Protein AF-A0A923R6M2-F1 (afdb_monomer_lite)

Radius of gyration: 32.56 Å; chains: 1; bounding box: 61×96×83 Å

Sequence (280 aa):
MKYQTLAVLLIYVGMASSPKAQAESAINTWKDEGRKILYFVPNPVVSTKAFSLKTGDFDFDTQLDVSFSYTENNPETAPALEKLRRENPDYRISRALLNASGDIHVRIPSLQIDEDLTPLPGMEGPYLNKTYYLNRNQASALKGAYLRPQFISVSGKVGFVRSMTKQLEYLEMGPEVCVRLFSKGPSLFSVLSNFTGEVHKLEHLTVKHPSTLESIKSSILAGCIDETVFIGIRTFEDLFSVTLSSKIRVPKIFGETVEKVSEEATEEFHAYQVKEGMYE

Foldseek 3Di:
DDDDDDDDDDPDPDPDDPPPCPPLPPWDWDAQPVQQAIETFAAKAKAKAKEADPDDDDQFGIKMKIKIFGDCPPPSRVVVVVVVCVVRVSHHYDYAQKDFPAWKWKDQVLLPDTDTHDADPPDRDDIDIDMDGHGPSSVVSCVVQLPPWQNMKMKGKIKGKDWGKDWPDKDWDDPVLLVQLQVQHFAPVSNVVSLVVVLVVVVPPPDPDPQQSVQLSVLSCVQFWDPPPPQPDPDPVSSRVDGTHTDPDRDIRMGTDMDTDIDMDMDMDMYGHDNDDDHD

Secondary structure (DSSP, 8-state):
----------------------------EEEETTTTEEEEPPPEEEEEEEEE---TT-S--EEEEEEEEE-TT-TTHHHHHHHHHHH-TTSEEEEPPPEEEEEEEEEEGGGTEEEEEPPPTT-SS--EEEEEEE-HHHHHHHHHHTTSTT-SEEEEEEEEEEEEEEEEEEEEE-THHHHHHTTT-SBHHHHHHHHHHHHHHHTTS--S-HHHHHHHHHHHHHHHB-S-------SSGGGGG-B--B-SS-P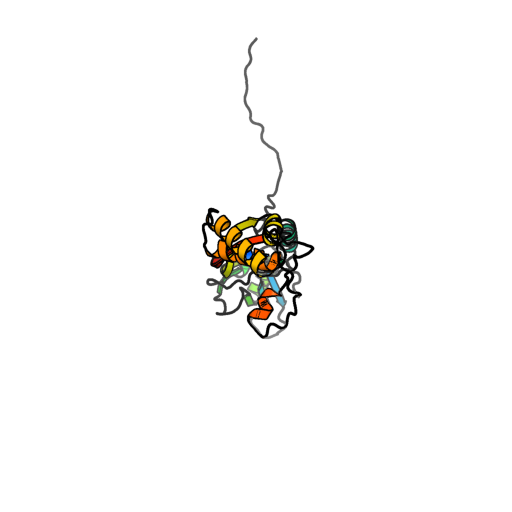PEEEEEEEEEEEEEEEEEEEEB-------

pLDDT: mean 77.49, std 17.35, range [25.31, 94.25]

Structure (mmCIF, N/CA/C/O backbone):
data_AF-A0A923R6M2-F1
#
_entry.id   AF-A0A923R6M2-F1
#
loop_
_atom_site.group_PDB
_atom_site.id
_atom_site.type_symbol
_atom_site.label_atom_id
_atom_site.label_alt_id
_atom_site.label_comp_id
_atom_site.label_asym_id
_atom_site.label_entity_id
_atom_site.label_seq_id
_atom_site.pdbx_PDB_ins_code
_atom_site.Cartn_x
_atom_site.Cartn_y
_atom_site.Cartn_z
_atom_site.occupancy
_atom_site.B_iso_or_equiv
_atom_site.auth_seq_id
_atom_site.auth_comp_id
_atom_site.auth_asym_id
_atom_site.auth_atom_id
_atom_site.pdbx_PDB_model_num
ATOM 1 N N . MET A 1 1 ? 25.351 71.339 -2.322 1.00 39.12 1 MET A N 1
ATOM 2 C CA . MET A 1 1 ? 23.915 71.095 -2.589 1.00 39.12 1 MET A CA 1
ATOM 3 C C . MET A 1 1 ? 23.737 70.639 -4.026 1.00 39.12 1 MET A C 1
ATOM 5 O O . MET A 1 1 ? 24.007 71.433 -4.915 1.00 39.12 1 MET A O 1
ATOM 9 N N . LYS A 1 2 ? 23.282 69.395 -4.204 1.00 31.72 2 LYS A N 1
ATOM 10 C CA . LYS A 1 2 ? 22.375 68.863 -5.243 1.00 31.72 2 LYS A CA 1
ATOM 11 C C . LYS A 1 2 ? 22.783 67.429 -5.578 1.00 31.72 2 LYS A C 1
ATOM 13 O O . LYS A 1 2 ? 23.830 67.180 -6.158 1.00 31.72 2 LYS A O 1
ATOM 18 N N . TYR A 1 3 ? 21.927 66.519 -5.128 1.00 31.70 3 TYR A N 1
ATOM 19 C CA . TYR A 1 3 ? 21.895 65.109 -5.474 1.00 31.70 3 TYR A CA 1
ATOM 20 C C . TYR A 1 3 ? 21.516 64.962 -6.949 1.00 31.70 3 TYR A C 1
ATOM 22 O O . TYR A 1 3 ? 20.544 65.579 -7.383 1.00 31.70 3 TYR A O 1
ATOM 30 N N . GLN A 1 4 ? 22.219 64.104 -7.685 1.00 34.34 4 GLN A N 1
ATOM 31 C CA . GLN A 1 4 ? 21.629 63.409 -8.822 1.00 34.34 4 GLN A CA 1
ATOM 32 C C . GLN A 1 4 ? 21.973 61.927 -8.733 1.00 34.34 4 GLN A C 1
ATOM 34 O O . GLN A 1 4 ? 23.108 61.492 -8.893 1.00 34.34 4 GLN A O 1
ATOM 39 N N . THR A 1 5 ? 20.923 61.194 -8.397 1.00 37.66 5 THR A N 1
ATOM 40 C CA . THR A 1 5 ? 20.744 59.756 -8.446 1.00 37.66 5 THR A CA 1
ATOM 41 C C . THR A 1 5 ? 20.998 59.270 -9.871 1.00 37.66 5 THR A C 1
ATOM 43 O O . THR A 1 5 ? 20.305 59.705 -10.790 1.00 37.66 5 THR A O 1
ATOM 46 N N . LEU A 1 6 ? 21.957 58.363 -10.062 1.00 30.34 6 LEU A N 1
ATOM 47 C CA . LEU A 1 6 ? 22.080 57.594 -11.297 1.00 30.34 6 LEU A CA 1
ATOM 48 C C . LEU A 1 6 ? 21.921 56.117 -10.958 1.00 30.34 6 LEU A C 1
ATOM 50 O O . LEU A 1 6 ? 22.640 55.557 -10.131 1.00 30.34 6 LEU A O 1
ATOM 54 N N . ALA A 1 7 ? 20.888 55.539 -11.555 1.00 32.09 7 ALA A N 1
ATOM 55 C CA . ALA A 1 7 ? 20.473 54.169 -11.378 1.00 32.09 7 ALA A CA 1
ATOM 56 C C . ALA A 1 7 ? 21.412 53.202 -12.113 1.00 32.09 7 ALA A C 1
ATOM 58 O O . ALA A 1 7 ? 21.742 53.398 -13.277 1.00 32.09 7 ALA A O 1
ATOM 59 N N . VAL A 1 8 ? 21.801 52.160 -11.379 1.00 29.02 8 VAL A N 1
ATOM 60 C CA . VAL A 1 8 ? 21.754 50.734 -11.740 1.00 29.02 8 VAL A CA 1
ATOM 61 C C . VAL A 1 8 ? 22.038 50.361 -13.205 1.00 29.02 8 VAL A C 1
ATOM 63 O O . VAL A 1 8 ? 21.161 50.449 -14.056 1.00 29.02 8 VAL A O 1
ATOM 66 N N . LEU A 1 9 ? 23.191 49.724 -13.434 1.00 29.16 9 LEU A N 1
ATOM 67 C CA . LEU A 1 9 ? 23.236 48.440 -14.146 1.00 29.16 9 LEU A CA 1
ATOM 68 C C . LEU A 1 9 ? 24.472 47.642 -13.688 1.00 29.16 9 LEU A C 1
ATOM 70 O O . LEU A 1 9 ? 25.552 47.718 -14.267 1.00 29.16 9 LEU A O 1
ATOM 74 N N . LEU A 1 10 ? 24.317 46.897 -12.591 1.00 28.48 10 LEU A N 1
ATOM 75 C CA . LEU A 1 10 ? 25.252 45.843 -12.198 1.00 28.48 10 LEU A CA 1
ATOM 76 C C . LEU A 1 10 ? 25.040 44.659 -13.147 1.00 28.48 10 LEU A C 1
ATOM 78 O O . LEU A 1 10 ? 24.068 43.917 -13.017 1.00 28.48 10 LEU A O 1
ATOM 82 N N . ILE A 1 11 ? 25.942 44.499 -14.115 1.00 31.94 11 ILE A N 1
ATOM 83 C CA . ILE A 1 11 ? 26.041 43.272 -14.906 1.00 31.94 11 ILE A CA 1
ATOM 84 C C . ILE A 1 11 ? 26.523 42.177 -13.952 1.00 31.94 11 ILE A C 1
ATOM 86 O O . ILE A 1 11 ? 27.680 42.147 -13.536 1.00 31.94 11 ILE A O 1
ATOM 90 N N . TYR A 1 12 ? 25.588 41.312 -13.569 1.00 28.53 12 TYR A N 1
ATOM 91 C CA . TYR A 1 12 ? 25.826 40.107 -12.791 1.00 28.53 12 TYR A CA 1
ATOM 92 C C . TYR A 1 12 ? 26.775 39.179 -13.565 1.00 28.53 12 TYR A C 1
ATOM 94 O O . TYR A 1 12 ? 26.366 38.451 -14.466 1.00 28.53 12 TYR A O 1
ATOM 102 N N . VAL A 1 13 ? 28.051 39.176 -13.181 1.00 32.78 13 VAL A N 1
ATOM 103 C CA . VAL A 1 13 ? 28.914 38.001 -13.319 1.00 32.78 13 VAL A CA 1
ATOM 104 C C . VAL A 1 13 ? 28.688 37.180 -12.057 1.00 32.78 13 VAL A C 1
ATOM 106 O O . VAL A 1 13 ? 29.294 37.414 -11.017 1.00 32.78 13 VAL A O 1
ATOM 109 N N . GLY A 1 14 ? 27.734 36.260 -12.145 1.00 25.31 14 GLY A N 1
ATOM 110 C CA . GLY A 1 14 ? 27.410 35.303 -11.099 1.00 25.31 14 GLY A CA 1
ATOM 111 C C . GLY A 1 14 ? 27.206 33.939 -11.732 1.00 25.31 14 GLY A C 1
ATOM 112 O O . GLY A 1 14 ? 26.082 33.552 -12.026 1.00 25.31 14 GLY A O 1
ATOM 113 N N . MET A 1 15 ? 28.307 33.222 -11.965 1.00 35.44 15 MET A N 1
ATOM 114 C CA . MET A 1 15 ? 28.274 31.775 -12.151 1.00 35.44 15 MET A CA 1
ATOM 115 C C . MET A 1 15 ? 27.849 31.130 -10.825 1.00 35.44 15 MET A C 1
ATOM 117 O O . MET A 1 15 ? 28.668 30.886 -9.946 1.00 35.44 15 MET A O 1
ATOM 121 N N . ALA A 1 16 ? 26.554 30.895 -10.675 1.00 25.84 16 ALA A N 1
ATOM 122 C CA . ALA A 1 16 ? 25.927 30.006 -9.706 1.00 25.84 16 ALA A CA 1
ATOM 123 C C . ALA A 1 16 ? 24.517 29.784 -10.264 1.00 25.84 16 ALA A C 1
ATOM 125 O O . ALA A 1 16 ? 23.813 30.744 -10.538 1.00 25.84 16 ALA A O 1
ATOM 126 N N . SER A 1 17 ? 24.037 28.596 -10.565 1.00 26.94 17 SER A N 1
ATOM 127 C CA . SER A 1 17 ? 24.405 27.243 -10.198 1.00 26.94 17 SER A CA 1
ATOM 128 C C . SER A 1 17 ? 23.757 26.364 -11.267 1.00 26.94 17 SER A C 1
ATOM 130 O O . SER A 1 17 ? 22.666 26.673 -11.747 1.00 26.94 17 SER A O 1
ATOM 132 N N . SER A 1 18 ? 24.400 25.262 -11.655 1.00 25.52 18 SER A N 1
ATOM 133 C CA . SER A 1 18 ? 23.672 24.194 -12.337 1.00 25.52 18 SER A CA 1
ATOM 134 C C . SER A 1 18 ? 22.473 23.830 -11.465 1.00 25.52 18 SER A C 1
ATOM 136 O O . SER A 1 18 ? 22.693 23.424 -10.318 1.00 25.52 18 SER A O 1
ATOM 138 N N . PRO A 1 19 ? 21.227 23.899 -11.955 1.00 28.91 19 PRO A N 1
ATOM 139 C CA . PRO A 1 19 ? 20.175 23.181 -11.290 1.00 28.91 19 PRO A CA 1
ATOM 140 C C . PRO A 1 19 ? 20.430 21.711 -11.621 1.00 28.91 19 PRO A C 1
ATOM 142 O O . PRO A 1 19 ? 19.899 21.158 -12.579 1.00 28.91 19 PRO A O 1
ATOM 145 N N . LYS A 1 20 ? 21.218 21.040 -10.774 1.00 30.02 20 LYS A N 1
ATOM 146 C CA . LYS A 1 20 ? 20.853 19.686 -10.363 1.00 30.02 20 LYS A CA 1
ATOM 147 C C . LYS A 1 20 ? 19.528 19.810 -9.606 1.00 30.02 20 LYS A C 1
ATOM 149 O O . LYS A 1 20 ? 19.464 19.626 -8.400 1.00 30.02 20 LYS A O 1
ATOM 154 N N . ALA A 1 21 ? 18.461 20.123 -10.331 1.00 26.70 21 ALA A N 1
ATOM 155 C CA . ALA A 1 21 ? 17.166 19.578 -10.009 1.00 26.70 21 ALA A CA 1
ATOM 156 C C . ALA A 1 21 ? 17.254 18.111 -10.448 1.00 26.70 21 ALA A C 1
ATOM 158 O O . ALA A 1 21 ? 16.754 17.718 -11.497 1.00 26.70 21 ALA A O 1
ATOM 159 N N . GLN A 1 22 ? 17.966 17.299 -9.657 1.00 30.88 22 GLN A N 1
ATOM 160 C CA . GLN A 1 22 ? 17.447 15.966 -9.399 1.00 30.88 22 GLN A CA 1
ATOM 161 C C . GLN A 1 22 ? 16.071 16.266 -8.827 1.00 30.88 22 GLN A C 1
ATOM 163 O O . GLN A 1 22 ? 15.973 16.764 -7.708 1.00 30.88 22 GLN A O 1
ATOM 168 N N . ALA A 1 23 ? 15.046 16.149 -9.671 1.00 28.86 23 ALA A N 1
ATOM 169 C CA . ALA A 1 23 ? 13.681 16.160 -9.203 1.00 28.86 23 ALA A CA 1
ATOM 170 C C . ALA A 1 23 ? 13.667 15.188 -8.024 1.00 28.86 23 ALA A C 1
ATOM 172 O O . ALA A 1 23 ? 14.021 14.021 -8.201 1.00 28.86 23 ALA A O 1
ATOM 173 N N . GLU A 1 24 ? 13.380 15.684 -6.818 1.00 34.03 24 GLU A N 1
ATOM 174 C CA . GLU A 1 24 ? 12.888 14.817 -5.761 1.00 34.03 24 GLU A CA 1
ATOM 175 C C . GLU A 1 24 ? 11.686 14.127 -6.396 1.00 34.03 24 GLU A C 1
ATOM 177 O O . GLU A 1 24 ? 10.631 14.734 -6.569 1.00 34.03 24 GLU A O 1
ATOM 182 N N . SER A 1 25 ? 11.884 12.912 -6.895 1.00 44.50 25 SER A N 1
ATOM 183 C CA . SER A 1 25 ? 10.810 12.095 -7.423 1.00 44.50 25 SER A CA 1
ATOM 184 C C . SER A 1 25 ? 9.883 11.877 -6.238 1.00 44.50 25 SER A C 1
ATOM 186 O O . SER A 1 25 ? 10.220 11.136 -5.309 1.00 44.50 25 SER A O 1
ATOM 188 N N . ALA A 1 26 ? 8.784 12.623 -6.198 1.00 51.53 26 ALA A N 1
ATOM 189 C CA . ALA A 1 26 ? 7.793 12.475 -5.157 1.00 51.53 26 ALA A CA 1
ATOM 190 C C . ALA A 1 26 ? 7.313 11.024 -5.220 1.00 51.53 26 ALA A C 1
ATOM 192 O O . ALA A 1 26 ? 6.697 10.607 -6.196 1.00 51.53 26 ALA A O 1
ATOM 193 N N . ILE A 1 27 ? 7.680 10.234 -4.212 1.00 62.38 27 ILE A N 1
ATOM 194 C CA . ILE A 1 27 ? 7.130 8.899 -4.046 1.00 62.38 27 ILE A CA 1
ATOM 195 C C . ILE A 1 27 ? 5.649 9.104 -3.757 1.00 62.38 27 ILE A C 1
ATOM 197 O O . ILE A 1 27 ? 5.296 9.715 -2.746 1.00 62.38 27 ILE A O 1
ATOM 201 N N . ASN A 1 28 ? 4.790 8.607 -4.639 1.00 74.50 28 ASN A N 1
ATOM 202 C CA . ASN A 1 28 ? 3.360 8.628 -4.387 1.00 74.50 28 ASN A CA 1
ATOM 203 C C . ASN A 1 28 ? 3.029 7.623 -3.283 1.00 74.50 28 ASN A C 1
ATOM 205 O O . ASN A 1 28 ? 3.595 6.522 -3.222 1.00 74.50 28 ASN A O 1
ATOM 209 N N . THR A 1 29 ? 2.174 8.054 -2.352 1.00 83.00 29 THR A N 1
ATOM 210 C CA . THR A 1 29 ? 1.860 7.303 -1.135 1.00 83.00 29 THR A CA 1
ATOM 211 C C . THR A 1 29 ? 0.371 7.285 -0.842 1.00 83.00 29 THR A C 1
ATOM 213 O O . THR A 1 29 ? -0.329 8.271 -1.064 1.00 83.00 29 THR A O 1
ATOM 216 N N . TRP A 1 30 ? -0.089 6.168 -0.282 1.00 84.31 30 TRP A N 1
ATOM 217 C CA . TRP A 1 30 ? -1.479 5.957 0.122 1.00 84.31 30 TRP A CA 1
ATOM 218 C C . TRP A 1 30 ? -1.527 5.334 1.509 1.00 84.31 30 TRP A C 1
ATOM 220 O O . TRP A 1 30 ? -0.731 4.446 1.820 1.00 84.31 30 TRP A O 1
ATOM 230 N N . LYS A 1 31 ? -2.445 5.797 2.359 1.00 87.06 31 LYS A N 1
ATOM 231 C CA . LYS A 1 31 ? -2.540 5.357 3.756 1.00 87.06 31 LYS A CA 1
ATOM 232 C C . LYS A 1 31 ? -3.778 4.501 3.974 1.00 87.06 31 LYS A C 1
ATOM 234 O O . LYS A 1 31 ? -4.895 4.918 3.695 1.00 87.06 31 LYS A O 1
ATOM 239 N N . ASP A 1 32 ? -3.556 3.320 4.531 1.00 87.12 32 ASP A N 1
ATOM 240 C CA . ASP A 1 32 ? -4.583 2.430 5.054 1.00 87.12 32 ASP A CA 1
ATOM 241 C C . ASP A 1 32 ? -4.638 2.617 6.574 1.00 87.12 32 ASP A C 1
ATOM 243 O O . ASP A 1 32 ? -3.815 2.069 7.315 1.00 87.12 32 ASP A O 1
ATOM 247 N N . GLU A 1 33 ? -5.570 3.455 7.026 1.00 82.62 33 GLU A N 1
ATOM 248 C CA . GLU A 1 33 ? -5.644 3.935 8.408 1.00 82.62 33 GLU A CA 1
ATOM 249 C C . GLU A 1 33 ? -5.974 2.817 9.397 1.00 82.62 33 GLU A C 1
ATOM 251 O O . GLU A 1 33 ? -5.354 2.736 10.457 1.00 82.62 33 GLU A O 1
ATOM 256 N N . GLY A 1 34 ? -6.892 1.915 9.048 1.00 79.75 34 GLY A N 1
ATOM 257 C CA . GLY A 1 34 ? -7.307 0.828 9.940 1.00 79.75 34 GLY A CA 1
ATOM 258 C C . GLY A 1 34 ? -6.266 -0.283 10.067 1.00 79.75 34 GLY A C 1
ATOM 259 O O . GLY A 1 34 ? -6.142 -0.896 11.124 1.00 79.75 34 GLY A O 1
ATOM 260 N N . ARG A 1 35 ? -5.464 -0.536 9.024 1.00 83.44 35 ARG A N 1
ATOM 261 C CA . ARG A 1 35 ? -4.347 -1.501 9.101 1.00 83.44 35 ARG A CA 1
ATOM 262 C C . ARG A 1 35 ? -3.018 -0.866 9.498 1.00 83.44 35 ARG A C 1
ATOM 264 O O . ARG A 1 35 ? -2.045 -1.599 9.678 1.00 83.44 35 ARG A O 1
ATOM 271 N N . LYS A 1 36 ? -2.967 0.467 9.576 1.00 88.38 36 LYS A N 1
ATOM 272 C CA . LYS A 1 36 ? -1.742 1.261 9.727 1.00 88.38 36 LYS A CA 1
ATOM 273 C C . LYS A 1 36 ? -0.672 0.837 8.722 1.00 88.38 36 LYS A C 1
ATOM 275 O O . LYS A 1 36 ? 0.470 0.553 9.076 1.00 88.38 36 LYS A O 1
ATOM 280 N N . ILE A 1 37 ? -1.056 0.764 7.446 1.00 89.94 37 ILE A N 1
ATOM 281 C CA . ILE A 1 37 ? -0.131 0.468 6.345 1.00 89.94 37 ILE A CA 1
ATOM 282 C C . ILE A 1 37 ? -0.000 1.703 5.466 1.00 89.94 37 ILE A C 1
ATOM 284 O O . ILE A 1 37 ? -1.001 2.271 5.043 1.00 89.94 37 ILE A O 1
ATOM 288 N N . LEU A 1 38 ? 1.232 2.102 5.172 1.00 89.19 38 LEU A N 1
ATOM 289 C CA . LEU A 1 38 ? 1.513 3.136 4.188 1.00 89.19 38 LEU A CA 1
ATOM 290 C C . LEU A 1 38 ? 2.066 2.476 2.928 1.00 89.19 38 LEU A C 1
ATOM 292 O O . LEU A 1 38 ? 3.140 1.868 2.943 1.00 89.19 38 LEU A O 1
ATOM 296 N N . TYR A 1 39 ? 1.300 2.568 1.849 1.00 86.94 39 TYR A N 1
ATOM 297 C CA . TYR A 1 39 ? 1.684 2.069 0.543 1.00 86.94 39 TYR A CA 1
ATOM 298 C C . TYR A 1 39 ? 2.503 3.105 -0.207 1.00 86.94 39 TYR A C 1
ATOM 300 O O . TYR A 1 39 ? 2.178 4.287 -0.156 1.00 86.94 39 TYR A O 1
ATOM 308 N N . PHE A 1 40 ? 3.545 2.665 -0.908 1.00 85.50 40 PHE A N 1
ATOM 309 C CA . PHE A 1 40 ? 4.394 3.553 -1.697 1.00 85.50 40 PHE A CA 1
ATOM 310 C C . PHE A 1 40 ? 4.801 2.926 -3.031 1.00 85.50 40 PHE A C 1
ATOM 312 O O . PHE A 1 40 ? 4.917 1.702 -3.141 1.00 85.50 40 PHE A O 1
ATOM 319 N N . VAL A 1 41 ? 5.056 3.763 -4.033 1.00 81.44 41 VAL A N 1
ATOM 320 C CA . VAL A 1 41 ? 5.615 3.344 -5.325 1.00 81.44 41 VAL A CA 1
ATOM 321 C C . VAL A 1 41 ? 7.115 3.659 -5.362 1.00 81.44 41 VAL A C 1
ATOM 323 O O . VAL A 1 41 ? 7.483 4.823 -5.229 1.00 81.44 41 VAL A O 1
ATOM 326 N N . PRO A 1 42 ? 8.003 2.657 -5.520 1.00 78.81 42 PRO A N 1
ATOM 327 C CA . PRO A 1 42 ? 9.429 2.904 -5.729 1.00 78.81 42 PRO A CA 1
ATOM 328 C C . PRO A 1 42 ? 9.686 3.766 -6.967 1.00 78.81 42 PRO A C 1
ATOM 330 O O . PRO A 1 42 ? 8.864 3.807 -7.879 1.00 78.81 42 PRO A O 1
ATOM 333 N N . ASN A 1 43 ? 10.865 4.375 -7.066 1.00 78.19 43 ASN A N 1
ATOM 334 C CA . ASN A 1 43 ? 11.235 5.044 -8.310 1.00 78.19 43 ASN A CA 1
ATOM 335 C C . ASN A 1 43 ? 11.473 4.013 -9.420 1.00 78.19 43 ASN A C 1
ATOM 337 O O . ASN A 1 43 ? 12.145 3.001 -9.173 1.00 78.19 43 ASN A O 1
ATOM 341 N N . PRO A 1 44 ? 10.973 4.262 -10.641 1.00 80.94 44 PRO A N 1
ATOM 342 C CA . PRO A 1 44 ? 11.223 3.376 -11.763 1.00 80.94 44 PRO A CA 1
ATOM 343 C C . PRO A 1 44 ? 12.707 3.380 -12.151 1.00 80.94 44 PRO A C 1
ATOM 345 O O . PRO A 1 44 ? 13.367 4.418 -12.128 1.00 80.94 44 PRO A O 1
ATOM 348 N N . VAL A 1 45 ? 13.222 2.219 -12.549 1.00 81.88 45 VAL A N 1
ATOM 349 C CA . VAL A 1 45 ? 14.605 2.029 -13.003 1.00 81.88 45 VAL A CA 1
ATOM 350 C C . VAL A 1 45 ? 14.601 1.425 -14.395 1.00 81.88 45 VAL A C 1
ATOM 352 O O . VAL A 1 45 ? 13.976 0.388 -14.621 1.00 81.88 45 VAL A O 1
ATOM 355 N N . VAL A 1 46 ? 15.354 2.043 -15.305 1.00 85.44 46 VAL A N 1
ATOM 356 C CA . VAL A 1 46 ? 15.698 1.461 -16.605 1.00 85.44 46 VAL A CA 1
ATOM 357 C C . VAL A 1 46 ? 17.136 0.945 -16.534 1.00 85.44 46 VAL A C 1
ATOM 359 O O . VAL A 1 46 ? 18.074 1.736 -16.421 1.00 85.44 46 VAL A O 1
ATOM 362 N N . SER A 1 47 ? 17.298 -0.376 -16.588 1.00 84.44 47 SER A N 1
ATOM 363 C CA . SER A 1 47 ? 18.581 -1.075 -16.711 1.00 84.44 47 SER A CA 1
ATOM 364 C C . SER A 1 47 ? 18.781 -1.515 -18.156 1.00 84.44 47 SER A C 1
ATOM 366 O O . SER A 1 47 ? 17.828 -1.820 -18.875 1.00 84.44 47 SER A O 1
ATOM 368 N N . THR A 1 48 ? 20.029 -1.519 -18.602 1.00 84.38 48 THR A N 1
ATOM 369 C CA . THR A 1 48 ? 20.379 -1.831 -19.985 1.00 84.38 48 THR A CA 1
ATOM 370 C C . THR A 1 48 ? 21.627 -2.683 -20.016 1.00 84.38 48 THR A C 1
ATOM 372 O O . THR A 1 48 ? 22.589 -2.361 -19.317 1.00 84.38 48 THR A O 1
ATOM 375 N N . LYS A 1 49 ? 21.655 -3.708 -20.861 1.00 86.94 49 LYS A N 1
ATOM 376 C CA . LYS A 1 49 ? 22.846 -4.534 -21.074 1.00 86.94 49 LYS A CA 1
ATOM 377 C C . LYS A 1 49 ? 23.113 -4.674 -22.558 1.00 86.94 49 LYS A C 1
ATOM 379 O O . LYS A 1 49 ? 22.190 -4.921 -23.325 1.00 86.94 49 LYS A O 1
ATOM 384 N N . ALA A 1 50 ? 24.363 -4.485 -22.959 1.00 85.12 50 ALA A N 1
ATOM 385 C CA . ALA A 1 50 ? 24.781 -4.623 -24.344 1.00 85.12 50 ALA A CA 1
ATOM 386 C C . ALA A 1 50 ? 25.858 -5.703 -24.446 1.00 85.12 50 ALA A C 1
ATOM 388 O O . ALA A 1 50 ? 26.850 -5.636 -23.722 1.00 85.12 50 ALA A O 1
ATOM 389 N N . PHE A 1 51 ? 25.659 -6.657 -25.352 1.00 85.00 51 PHE A N 1
ATOM 390 C CA . PHE A 1 51 ? 26.550 -7.796 -25.559 1.00 85.00 51 PHE A CA 1
ATOM 391 C C . PHE A 1 51 ? 27.006 -7.858 -27.011 1.00 85.00 51 PHE A C 1
ATOM 393 O O . PHE A 1 51 ? 26.180 -7.778 -27.929 1.00 85.00 51 PHE A O 1
ATOM 400 N N . SER A 1 52 ? 28.305 -8.047 -27.237 1.00 83.50 52 SER A N 1
ATOM 401 C CA . SER A 1 52 ? 28.800 -8.328 -28.588 1.00 83.50 52 SER A CA 1
ATOM 402 C C . SER A 1 52 ? 28.446 -9.759 -28.995 1.00 83.50 52 SER A C 1
ATOM 404 O O . SER A 1 52 ? 28.812 -10.723 -28.319 1.00 83.50 52 SER A O 1
ATOM 406 N N . LEU A 1 53 ? 27.788 -9.922 -30.141 1.00 82.81 53 LEU A N 1
ATOM 407 C CA . LEU A 1 53 ? 27.464 -11.245 -30.667 1.00 82.81 53 LEU A CA 1
ATOM 408 C C . LEU A 1 53 ? 28.690 -11.828 -31.378 1.00 82.81 53 LEU A C 1
ATOM 410 O O . LEU A 1 53 ? 29.248 -11.228 -32.294 1.00 82.81 53 LEU A O 1
ATOM 414 N N . LYS A 1 54 ? 29.140 -13.005 -30.932 1.00 70.00 54 LYS A N 1
ATOM 415 C CA . LYS A 1 54 ? 30.240 -13.759 -31.553 1.00 70.00 54 LYS A CA 1
ATOM 416 C C . LYS A 1 54 ? 29.676 -14.786 -32.530 1.00 70.00 54 LYS A C 1
ATOM 418 O O . LYS A 1 54 ? 29.708 -15.979 -32.244 1.00 70.00 54 LYS A O 1
ATOM 423 N N . THR A 1 55 ? 29.157 -14.356 -33.672 1.00 59.31 55 THR A N 1
ATOM 424 C CA . THR A 1 55 ? 28.732 -15.300 -34.718 1.00 59.31 55 THR A CA 1
ATOM 425 C C . THR A 1 55 ? 29.134 -14.806 -36.095 1.00 59.31 55 THR A C 1
ATOM 427 O O . THR A 1 55 ? 28.875 -13.665 -36.448 1.00 59.31 55 THR A O 1
ATOM 430 N N . GLY A 1 56 ? 29.791 -15.687 -36.852 1.00 54.72 56 GLY A N 1
ATOM 431 C CA . GLY A 1 56 ? 30.439 -15.384 -38.126 1.00 54.72 56 GLY A CA 1
ATOM 432 C C . GLY A 1 56 ? 29.527 -15.253 -39.347 1.00 54.72 56 GLY A C 1
ATOM 433 O O . GLY A 1 56 ? 30.077 -15.0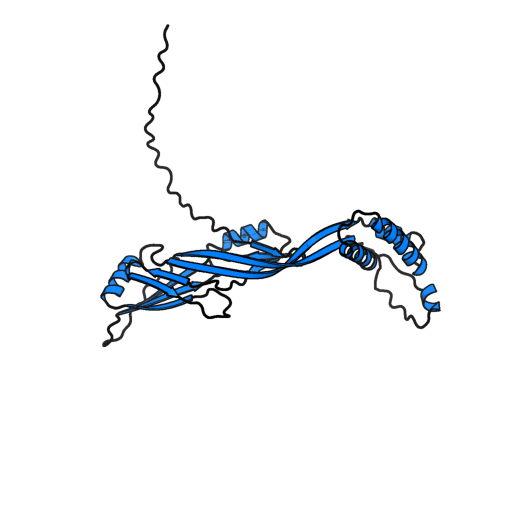61 -40.416 1.00 54.72 56 GLY A O 1
ATOM 434 N N . ASP A 1 57 ? 28.195 -15.330 -39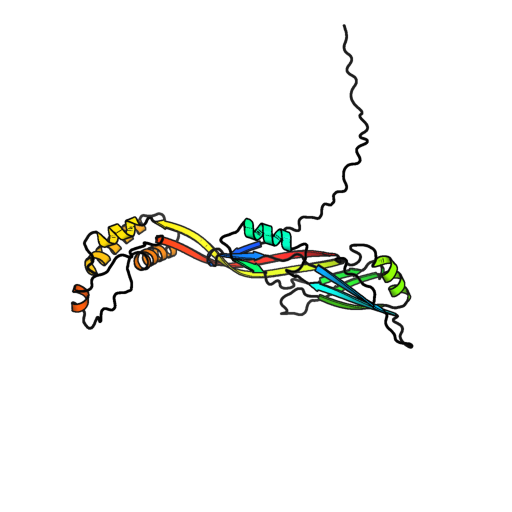.213 1.00 48.12 57 ASP A N 1
ATOM 435 C CA . ASP A 1 57 ? 27.268 -15.382 -40.364 1.00 48.12 57 ASP A CA 1
ATOM 436 C C . ASP A 1 57 ? 25.885 -14.723 -40.115 1.00 48.12 57 ASP A C 1
ATOM 438 O O . ASP A 1 57 ? 24.881 -15.155 -40.676 1.00 48.12 57 ASP A O 1
ATOM 442 N N . PHE A 1 58 ? 25.777 -13.672 -39.290 1.00 60.50 58 PHE A N 1
ATOM 443 C CA . PHE A 1 58 ? 24.498 -12.952 -39.114 1.00 60.50 58 PHE A CA 1
ATOM 444 C C . PHE A 1 58 ? 24.635 -11.437 -39.300 1.00 60.50 58 PHE A C 1
ATOM 446 O O . PHE A 1 58 ? 25.643 -10.850 -38.921 1.00 60.50 58 PHE A O 1
ATOM 453 N N . ASP A 1 59 ? 23.577 -10.801 -39.821 1.00 74.00 59 ASP A N 1
ATOM 454 C CA . ASP A 1 59 ? 23.429 -9.349 -40.054 1.00 74.00 59 ASP A CA 1
ATOM 455 C C . ASP A 1 59 ? 23.463 -8.478 -38.768 1.00 74.00 59 ASP A C 1
ATOM 457 O O . ASP A 1 59 ? 23.185 -7.274 -38.812 1.00 74.00 59 ASP A O 1
ATOM 461 N N . PHE A 1 60 ? 23.794 -9.064 -37.611 1.00 81.25 60 PHE A N 1
ATOM 462 C CA . PHE A 1 60 ? 23.695 -8.454 -36.286 1.00 81.25 60 PHE A CA 1
ATOM 463 C C . PHE A 1 60 ? 24.989 -8.627 -35.479 1.00 81.25 60 PHE A C 1
ATOM 465 O O . PHE A 1 60 ? 25.452 -9.743 -35.257 1.00 81.25 60 PHE A O 1
ATOM 472 N N . ASP A 1 61 ? 25.519 -7.511 -34.970 1.00 83.19 61 ASP A N 1
ATOM 473 C CA . ASP A 1 61 ? 26.796 -7.441 -34.244 1.00 83.19 61 ASP A CA 1
ATOM 474 C C . ASP A 1 61 ? 26.603 -7.323 -32.723 1.00 83.19 61 ASP A C 1
ATOM 476 O O . ASP A 1 61 ? 27.513 -7.600 -31.936 1.00 83.19 61 ASP A O 1
ATOM 480 N N . THR A 1 62 ? 25.451 -6.824 -32.270 1.00 86.25 62 THR A N 1
ATOM 481 C CA . THR A 1 62 ? 25.225 -6.488 -30.857 1.00 86.25 62 THR A CA 1
ATOM 482 C C . THR A 1 62 ? 23.796 -6.789 -30.440 1.00 86.25 62 THR A C 1
ATOM 484 O O . THR A 1 62 ? 22.853 -6.449 -31.149 1.00 86.25 62 THR A O 1
ATOM 487 N N . GLN A 1 63 ? 23.640 -7.381 -29.262 1.00 89.94 63 GLN A N 1
ATOM 488 C CA . GLN A 1 63 ? 22.364 -7.489 -28.566 1.00 89.94 63 GLN A CA 1
ATOM 489 C C . GLN A 1 63 ? 22.270 -6.372 -27.525 1.00 89.94 63 GLN A C 1
ATOM 491 O O . GLN A 1 63 ? 23.218 -6.161 -26.772 1.00 89.94 63 GLN A O 1
ATOM 496 N N . LEU A 1 64 ? 21.143 -5.664 -27.481 1.00 89.44 64 LEU A N 1
ATOM 497 C CA . LEU A 1 64 ? 20.818 -4.673 -26.457 1.00 89.44 64 LEU A CA 1
ATOM 498 C C . LEU A 1 64 ? 19.554 -5.110 -25.717 1.00 89.44 64 LEU A C 1
ATOM 500 O O . LEU A 1 64 ? 18.473 -5.118 -26.300 1.00 89.44 64 LEU A O 1
ATOM 504 N N . ASP A 1 65 ? 19.686 -5.407 -24.434 1.00 89.75 65 ASP A N 1
ATOM 505 C CA . ASP A 1 65 ? 18.571 -5.673 -23.536 1.00 89.75 65 ASP A CA 1
ATOM 506 C C . ASP A 1 65 ? 18.208 -4.391 -22.785 1.00 89.75 65 ASP A C 1
ATOM 508 O O . ASP A 1 65 ? 19.069 -3.756 -22.172 1.00 89.75 65 ASP A O 1
ATOM 512 N N . VAL A 1 66 ? 16.933 -4.014 -22.823 1.00 88.44 66 VAL A N 1
ATOM 513 C CA . VAL A 1 66 ? 16.352 -2.884 -22.093 1.00 88.44 66 VAL A CA 1
ATOM 514 C C . VAL A 1 66 ? 15.334 -3.430 -21.107 1.00 88.44 66 VAL A C 1
ATOM 516 O O . VAL A 1 66 ? 14.323 -4.016 -21.490 1.00 88.44 66 VAL A O 1
ATOM 519 N N . SER A 1 67 ? 15.606 -3.236 -19.823 1.00 86.56 67 SER A N 1
ATOM 520 C CA . SER A 1 67 ? 14.766 -3.690 -18.723 1.00 86.56 67 SER A CA 1
ATOM 521 C C . SER A 1 67 ? 14.220 -2.504 -17.937 1.00 86.56 67 SER A C 1
ATOM 523 O O . SER A 1 67 ? 14.979 -1.636 -17.517 1.00 86.56 67 SER A O 1
ATOM 525 N N . PHE A 1 68 ? 12.914 -2.480 -17.691 1.00 85.56 68 PHE A N 1
ATOM 526 C CA . PHE A 1 68 ? 12.259 -1.517 -16.808 1.00 85.56 68 PHE A CA 1
ATOM 527 C C . PHE A 1 68 ? 11.702 -2.250 -15.590 1.00 85.56 68 PHE A C 1
ATOM 529 O O . PHE A 1 68 ? 11.022 -3.269 -15.735 1.00 85.56 68 PHE A O 1
ATOM 536 N N . SER A 1 69 ? 11.965 -1.731 -14.393 1.00 81.06 69 SER A N 1
ATOM 537 C CA . SER A 1 69 ? 11.422 -2.295 -13.158 1.00 81.06 69 SER A CA 1
ATOM 538 C C . SER A 1 69 ? 11.239 -1.249 -12.065 1.00 81.06 69 SER A C 1
ATOM 540 O O . SER A 1 69 ? 11.965 -0.260 -11.991 1.00 81.06 69 SER A O 1
ATOM 542 N N . TYR A 1 70 ? 10.300 -1.519 -11.164 1.00 79.00 70 TYR A N 1
ATOM 543 C CA . TYR A 1 70 ? 10.216 -0.865 -9.863 1.00 79.00 70 TYR A CA 1
ATOM 544 C C . TYR A 1 70 ? 10.941 -1.735 -8.837 1.00 79.00 70 TYR A C 1
ATOM 546 O O . TYR A 1 70 ? 10.527 -2.870 -8.583 1.00 79.00 70 TYR A O 1
ATOM 554 N N . THR A 1 71 ? 12.019 -1.224 -8.247 1.00 74.06 71 THR A N 1
ATOM 555 C CA . THR A 1 71 ? 12.818 -1.965 -7.263 1.00 74.06 71 THR A CA 1
ATOM 556 C C . THR A 1 71 ? 13.082 -1.127 -6.022 1.00 74.06 71 THR A C 1
ATOM 558 O O . THR A 1 71 ? 13.451 0.041 -6.108 1.00 74.06 71 THR A O 1
ATOM 561 N N . GLU A 1 72 ? 12.907 -1.739 -4.851 1.00 71.12 72 GLU A N 1
ATOM 562 C CA . GLU A 1 72 ? 13.234 -1.116 -3.562 1.00 71.12 72 GLU A CA 1
ATOM 563 C C . GLU A 1 72 ? 14.749 -0.949 -3.382 1.00 71.12 72 GLU A C 1
ATOM 565 O O . GLU A 1 72 ? 15.193 -0.059 -2.663 1.00 71.12 72 GLU A O 1
ATOM 570 N N . ASN A 1 73 ? 15.542 -1.760 -4.093 1.00 71.19 73 ASN A N 1
ATOM 571 C CA . ASN A 1 73 ? 17.004 -1.721 -4.058 1.00 71.19 73 ASN A CA 1
ATOM 572 C C . ASN A 1 73 ? 17.593 -0.584 -4.910 1.00 71.19 73 ASN A C 1
ATOM 574 O O . ASN A 1 73 ? 18.810 -0.502 -5.067 1.00 71.19 73 ASN A O 1
ATOM 578 N N . ASN A 1 74 ? 16.755 0.288 -5.481 1.00 72.69 74 ASN A N 1
ATOM 579 C CA . ASN A 1 74 ? 17.220 1.464 -6.200 1.00 72.69 74 ASN A CA 1
ATOM 580 C C . ASN A 1 74 ? 17.889 2.438 -5.201 1.00 72.69 74 ASN A C 1
ATOM 582 O O . ASN A 1 74 ? 17.222 2.880 -4.257 1.00 72.69 74 ASN A O 1
ATOM 586 N N . PRO A 1 75 ? 19.165 2.828 -5.402 1.00 71.50 75 PRO A N 1
ATOM 587 C CA . PRO A 1 75 ? 19.847 3.790 -4.534 1.00 71.50 75 PRO A CA 1
ATOM 588 C C . PRO A 1 75 ? 19.138 5.150 -4.456 1.00 71.50 75 PRO A C 1
ATOM 590 O O . PRO A 1 75 ? 19.303 5.859 -3.467 1.00 71.50 75 PRO A O 1
ATOM 593 N N . GLU A 1 76 ? 18.317 5.508 -5.445 1.00 73.69 76 GLU A N 1
ATOM 594 C CA . GLU A 1 76 ? 17.489 6.719 -5.412 1.00 73.69 76 GLU A CA 1
ATOM 595 C C . GLU A 1 76 ? 16.212 6.551 -4.572 1.00 73.69 76 GLU A C 1
ATOM 597 O O . GLU A 1 76 ? 15.680 7.531 -4.058 1.00 73.69 76 GLU A O 1
ATOM 602 N N . THR A 1 77 ? 15.727 5.318 -4.380 1.00 76.19 77 THR A N 1
ATOM 603 C CA . THR A 1 77 ? 14.538 5.032 -3.553 1.00 76.19 77 THR A CA 1
ATOM 604 C C . THR A 1 77 ? 14.880 4.958 -2.064 1.00 76.19 77 THR A C 1
ATOM 606 O O . THR A 1 77 ? 14.082 5.387 -1.230 1.00 76.19 77 THR A O 1
ATOM 609 N N . ALA A 1 78 ? 16.066 4.458 -1.703 1.00 80.50 78 ALA A N 1
ATOM 610 C CA . ALA A 1 78 ? 16.430 4.224 -0.303 1.00 80.50 78 ALA A CA 1
ATOM 611 C C . ALA A 1 78 ? 16.361 5.482 0.600 1.00 80.50 78 ALA A C 1
ATOM 613 O O . ALA A 1 78 ? 15.748 5.399 1.669 1.00 80.50 78 ALA A O 1
ATOM 614 N N . PRO A 1 79 ? 16.888 6.664 0.208 1.00 83.06 79 PRO A N 1
ATOM 615 C CA . PRO A 1 79 ? 16.793 7.871 1.034 1.00 83.06 79 PRO A CA 1
ATOM 616 C C . PRO A 1 79 ? 15.349 8.344 1.243 1.00 83.06 79 PRO A C 1
ATOM 618 O O . PRO A 1 79 ? 14.988 8.796 2.332 1.00 83.06 79 PRO A O 1
ATOM 621 N N . ALA A 1 80 ? 14.517 8.224 0.207 1.00 81.56 80 ALA A N 1
ATOM 622 C CA . ALA A 1 80 ? 13.116 8.617 0.255 1.00 81.56 80 ALA A CA 1
ATOM 623 C C . ALA A 1 80 ? 12.292 7.653 1.126 1.00 81.56 80 ALA A C 1
ATOM 625 O O . ALA A 1 80 ? 11.463 8.101 1.918 1.00 81.56 80 ALA A O 1
ATOM 626 N N . LEU A 1 81 ? 12.589 6.352 1.080 1.00 85.06 81 LEU A N 1
ATOM 627 C CA . LEU A 1 81 ? 11.983 5.354 1.961 1.00 85.06 81 LEU A CA 1
ATOM 628 C C . LEU A 1 81 ? 12.341 5.595 3.437 1.00 85.06 81 LEU A C 1
ATOM 630 O O . LEU A 1 81 ? 11.470 5.531 4.302 1.00 85.06 81 LEU A O 1
ATOM 634 N N . GLU A 1 82 ? 13.597 5.930 3.738 1.00 86.81 82 GLU A N 1
ATOM 635 C CA . GLU A 1 82 ? 14.030 6.284 5.099 1.00 86.81 82 GLU A CA 1
ATOM 636 C C . GLU A 1 82 ? 13.372 7.572 5.613 1.00 86.81 82 GLU A C 1
ATOM 638 O O . GLU A 1 82 ? 12.994 7.672 6.783 1.00 86.81 82 GLU A O 1
ATOM 643 N N . LYS A 1 83 ? 13.194 8.578 4.751 1.00 88.38 83 LYS A N 1
ATOM 644 C CA . LYS A 1 83 ? 12.404 9.772 5.087 1.00 88.38 83 LYS A CA 1
ATOM 645 C C . LYS A 1 83 ? 10.955 9.392 5.411 1.00 88.38 83 LYS A C 1
ATOM 647 O O . LYS A 1 83 ? 10.452 9.780 6.463 1.00 88.38 83 LYS A O 1
ATOM 652 N N . LEU A 1 84 ? 10.338 8.557 4.579 1.00 88.00 84 LEU A N 1
ATOM 653 C CA . LEU A 1 84 ? 8.953 8.120 4.738 1.00 88.00 84 LEU A CA 1
ATOM 654 C C . LEU A 1 84 ? 8.720 7.340 6.043 1.00 88.00 84 LEU A C 1
ATOM 656 O O . LEU A 1 84 ? 7.703 7.554 6.705 1.00 88.00 84 LEU A O 1
ATOM 660 N N . ARG A 1 85 ? 9.687 6.501 6.451 1.00 89.94 85 ARG A N 1
ATOM 661 C CA . ARG A 1 85 ? 9.697 5.799 7.753 1.00 89.94 85 ARG A CA 1
ATOM 662 C C . ARG A 1 85 ? 9.731 6.763 8.927 1.00 89.94 85 ARG A C 1
ATOM 664 O O . ARG A 1 85 ? 8.975 6.591 9.876 1.00 89.94 85 ARG A O 1
ATOM 671 N N . ARG A 1 86 ? 10.591 7.781 8.863 1.00 91.62 86 ARG A N 1
ATOM 672 C CA . ARG A 1 86 ? 10.717 8.779 9.936 1.00 91.62 86 ARG A CA 1
ATOM 673 C C . ARG A 1 86 ? 9.466 9.636 10.087 1.00 91.62 86 ARG A C 1
ATOM 675 O O . ARG A 1 86 ? 9.106 9.981 11.205 1.00 91.62 86 ARG A O 1
ATOM 682 N N . GLU A 1 87 ? 8.814 9.969 8.979 1.00 91.44 87 GLU A N 1
ATOM 683 C CA . GLU A 1 87 ? 7.599 10.790 8.975 1.00 91.44 87 GLU A CA 1
ATOM 684 C C . GLU A 1 87 ? 6.341 10.006 9.384 1.00 91.44 87 GLU A C 1
ATOM 686 O O . GLU A 1 87 ? 5.356 10.612 9.799 1.00 91.44 87 GLU A O 1
ATOM 691 N N . ASN A 1 88 ? 6.358 8.670 9.293 1.00 92.38 88 ASN A N 1
ATOM 692 C CA . ASN A 1 88 ? 5.204 7.814 9.583 1.00 92.38 88 ASN A CA 1
ATOM 693 C C . ASN A 1 88 ? 5.597 6.621 10.483 1.00 92.38 88 ASN A C 1
ATOM 695 O O . ASN A 1 88 ? 5.471 5.472 10.055 1.00 92.38 88 ASN A O 1
ATOM 699 N N . PRO A 1 89 ? 6.060 6.865 11.725 1.00 92.62 89 PRO A N 1
ATOM 700 C CA . PRO A 1 89 ? 6.596 5.818 12.603 1.00 92.62 89 PRO A CA 1
ATOM 701 C C . PRO A 1 89 ? 5.556 4.769 13.020 1.00 92.62 89 PRO A C 1
ATOM 703 O O . PRO A 1 89 ? 5.911 3.618 13.260 1.00 92.62 89 PRO A O 1
ATOM 706 N N . ASP A 1 90 ? 4.276 5.146 13.064 1.00 91.06 90 ASP A N 1
ATOM 707 C CA . ASP A 1 90 ? 3.178 4.252 13.452 1.00 91.06 90 ASP A CA 1
ATOM 708 C C . ASP A 1 90 ? 2.684 3.363 12.299 1.00 91.06 90 ASP A C 1
ATOM 710 O O . ASP A 1 90 ? 1.780 2.548 12.489 1.00 91.06 90 ASP A O 1
ATOM 714 N N . TYR A 1 91 ? 3.248 3.515 11.095 1.00 91.50 91 TYR A N 1
ATOM 715 C CA . TYR A 1 91 ? 2.809 2.802 9.901 1.00 91.50 91 TYR A CA 1
ATOM 716 C C . TYR A 1 91 ? 3.813 1.741 9.477 1.00 91.50 91 TYR A C 1
ATOM 718 O O . TYR A 1 91 ? 5.012 1.985 9.331 1.00 91.50 91 TYR A O 1
ATOM 726 N N . ARG A 1 92 ? 3.297 0.559 9.139 1.00 92.69 92 ARG A N 1
ATOM 727 C CA . ARG A 1 92 ? 4.057 -0.418 8.367 1.00 92.69 92 ARG A CA 1
ATOM 728 C C . ARG A 1 92 ? 4.140 0.057 6.923 1.00 92.69 92 ARG A C 1
ATOM 730 O O . ARG A 1 92 ? 3.120 0.174 6.251 1.00 92.69 92 ARG A O 1
ATOM 737 N N . ILE A 1 93 ? 5.346 0.263 6.415 1.00 90.25 93 ILE A N 1
ATOM 738 C CA . ILE A 1 93 ? 5.529 0.614 5.006 1.00 90.25 93 ILE A CA 1
ATOM 739 C C . ILE A 1 93 ? 5.485 -0.644 4.144 1.00 90.25 93 ILE A C 1
ATOM 741 O O . ILE A 1 93 ? 6.098 -1.659 4.477 1.00 90.25 93 ILE A O 1
ATOM 745 N N . SER A 1 94 ? 4.749 -0.584 3.040 1.00 88.19 94 SER A N 1
ATOM 746 C CA . SER A 1 94 ? 4.622 -1.681 2.088 1.00 88.19 94 SER A CA 1
ATOM 747 C C . SER A 1 94 ? 4.608 -1.144 0.665 1.00 88.19 94 SER A C 1
ATOM 749 O O . SER A 1 94 ? 4.034 -0.098 0.387 1.00 88.19 94 SER A O 1
ATOM 751 N N . ARG A 1 95 ? 5.228 -1.856 -0.266 1.00 84.69 95 ARG A N 1
ATOM 752 C CA . ARG A 1 95 ? 5.188 -1.474 -1.672 1.00 84.69 95 ARG A CA 1
ATOM 753 C C . ARG A 1 95 ? 3.772 -1.598 -2.255 1.00 84.69 95 ARG A C 1
ATOM 755 O O . ARG A 1 95 ? 3.026 -2.538 -1.960 1.00 84.69 95 ARG A O 1
ATOM 762 N N . ALA A 1 96 ? 3.395 -0.637 -3.091 1.00 81.19 96 ALA A N 1
ATOM 763 C CA . ALA A 1 96 ? 2.204 -0.709 -3.923 1.00 81.19 96 ALA A CA 1
ATOM 764 C C . ALA A 1 96 ? 2.446 -1.650 -5.112 1.00 81.19 96 ALA A C 1
ATOM 766 O O . ALA A 1 96 ? 3.482 -1.578 -5.779 1.00 81.19 96 ALA A O 1
ATOM 767 N N . LEU A 1 97 ? 1.483 -2.537 -5.363 1.00 78.50 97 LEU A N 1
ATOM 768 C CA . LEU A 1 97 ? 1.450 -3.349 -6.573 1.00 78.50 97 LEU A CA 1
ATOM 769 C C . LEU A 1 97 ? 0.767 -2.518 -7.653 1.00 78.50 97 LEU A C 1
ATOM 771 O O . LEU A 1 97 ? -0.387 -2.122 -7.500 1.00 78.50 97 LEU A O 1
ATOM 775 N N . LEU A 1 98 ? 1.529 -2.204 -8.692 1.00 79.69 98 LEU A N 1
ATOM 776 C CA . LEU A 1 98 ? 1.062 -1.447 -9.839 1.00 79.69 98 LEU A CA 1
ATOM 777 C C . LEU A 1 98 ? 0.617 -2.410 -10.931 1.00 79.69 98 LEU A C 1
ATOM 779 O O . LEU A 1 98 ? 1.147 -3.517 -11.030 1.00 79.69 98 LEU A O 1
ATOM 783 N N . ASN A 1 99 ? -0.330 -1.955 -11.738 1.00 79.88 99 ASN A N 1
ATOM 784 C CA . ASN A 1 99 ? -0.740 -2.570 -12.989 1.00 79.88 99 ASN A CA 1
ATOM 785 C C . ASN A 1 99 ? -0.433 -1.598 -14.126 1.00 79.88 99 ASN A C 1
ATOM 787 O O . ASN A 1 99 ? -0.517 -0.381 -13.956 1.00 79.88 99 ASN A O 1
ATOM 791 N N . ALA A 1 100 ? -0.117 -2.108 -15.310 1.00 78.06 100 ALA A N 1
ATOM 792 C CA . ALA A 1 100 ? -0.031 -1.239 -16.469 1.00 78.06 100 ALA A CA 1
ATOM 793 C C . ALA A 1 100 ? -1.421 -0.701 -16.844 1.00 78.06 100 ALA A C 1
ATOM 795 O O . ALA A 1 100 ? -2.408 -1.436 -16.823 1.00 78.06 100 ALA A O 1
ATOM 796 N N . SER A 1 101 ? -1.488 0.582 -17.195 1.00 79.44 101 SER A N 1
ATOM 797 C CA . SER A 1 101 ? -2.722 1.293 -17.552 1.00 79.44 101 SER A CA 1
ATOM 798 C C . SER A 1 101 ? -2.639 1.873 -18.970 1.00 79.44 101 SER A C 1
ATOM 800 O O . SER A 1 101 ? -3.022 3.019 -19.216 1.00 79.44 101 SER A O 1
ATOM 802 N N . GLY A 1 102 ? -2.091 1.088 -19.897 1.00 81.94 102 GLY A N 1
ATOM 803 C CA . GLY A 1 102 ? -1.881 1.457 -21.294 1.00 81.94 102 GLY A CA 1
ATOM 804 C C . GLY A 1 102 ? -0.578 0.888 -21.845 1.00 81.94 102 GLY A C 1
ATOM 805 O O . GLY A 1 102 ? 0.096 0.099 -21.177 1.00 81.94 102 GLY A O 1
ATOM 806 N N . ASP A 1 103 ? -0.233 1.310 -23.059 1.00 86.69 103 ASP A N 1
ATOM 807 C CA . ASP A 1 103 ? 1.033 0.954 -23.690 1.00 86.69 103 ASP A CA 1
ATOM 808 C C . ASP A 1 103 ? 2.221 1.647 -23.003 1.00 86.69 103 ASP A C 1
ATOM 810 O O . ASP A 1 103 ? 2.110 2.735 -22.424 1.00 86.69 103 ASP A O 1
ATOM 814 N N . ILE A 1 104 ? 3.373 0.981 -23.056 1.00 87.94 104 ILE A N 1
ATOM 815 C CA . ILE A 1 104 ? 4.660 1.486 -22.587 1.00 87.94 104 ILE A CA 1
ATOM 816 C C . ILE A 1 104 ? 5.446 1.953 -23.802 1.00 87.94 104 ILE A C 1
ATOM 818 O O . ILE A 1 104 ? 5.778 1.168 -24.682 1.00 87.94 104 ILE A O 1
ATOM 822 N N . HIS A 1 105 ? 5.802 3.221 -23.809 1.00 91.81 105 HIS A N 1
ATOM 823 C CA . HIS A 1 105 ? 6.573 3.847 -24.860 1.00 91.81 105 HIS A CA 1
ATOM 824 C C . HIS A 1 105 ? 8.075 3.729 -24.582 1.00 91.81 105 HIS A C 1
ATOM 826 O O . HIS A 1 105 ? 8.553 4.159 -23.525 1.00 91.81 105 HIS A O 1
ATOM 832 N N . VAL A 1 106 ? 8.835 3.173 -25.525 1.00 91.75 106 VAL A N 1
ATOM 833 C CA . VAL A 1 106 ? 10.298 3.059 -25.456 1.00 91.75 106 VAL A CA 1
ATOM 834 C C . VAL A 1 106 ? 10.924 3.865 -26.580 1.00 91.75 106 VAL A C 1
ATOM 836 O O . VAL A 1 106 ? 10.647 3.647 -27.758 1.00 91.75 106 VAL A O 1
ATOM 839 N N . ARG A 1 107 ? 11.840 4.762 -26.212 1.00 93.44 107 ARG A N 1
ATOM 840 C CA . ARG A 1 107 ? 12.542 5.618 -27.163 1.00 93.44 107 ARG A CA 1
ATOM 841 C C . ARG A 1 107 ? 14.051 5.535 -26.985 1.00 93.44 107 ARG A C 1
ATOM 843 O O . ARG A 1 107 ? 14.586 5.769 -25.898 1.00 93.44 107 ARG A O 1
ATOM 850 N N . ILE A 1 108 ? 14.732 5.239 -28.091 1.00 91.38 108 ILE A N 1
ATOM 851 C CA . ILE A 1 108 ? 16.190 5.132 -28.198 1.00 91.38 108 ILE A CA 1
ATOM 852 C C . ILE A 1 108 ? 16.659 5.960 -29.408 1.00 91.38 108 ILE A C 1
ATOM 854 O O . ILE A 1 108 ? 16.831 5.427 -30.511 1.00 91.38 108 ILE A O 1
ATOM 858 N N . PRO A 1 109 ? 16.879 7.280 -29.241 1.00 88.56 109 PRO A N 1
ATOM 859 C CA . PRO A 1 109 ? 17.054 8.194 -30.370 1.00 88.56 109 PRO A CA 1
ATOM 860 C C . PRO A 1 109 ? 18.225 7.868 -31.305 1.00 88.56 109 PRO A C 1
ATOM 862 O O . PRO A 1 109 ? 18.093 8.030 -32.515 1.00 88.56 109 PRO A O 1
ATOM 865 N N . SER A 1 110 ? 19.366 7.387 -30.792 1.00 87.00 110 SER A N 1
ATOM 866 C CA . SER A 1 110 ? 20.523 7.080 -31.662 1.00 87.00 110 SER A CA 1
ATOM 867 C C . SER A 1 110 ? 20.332 5.825 -32.508 1.00 87.00 110 SER A C 1
ATOM 869 O O . SER A 1 110 ? 21.042 5.656 -33.497 1.00 87.00 110 SER A O 1
ATOM 871 N N . LEU A 1 111 ? 19.378 4.969 -32.139 1.00 89.38 111 LEU A N 1
ATOM 872 C CA . LEU A 1 111 ? 19.011 3.778 -32.900 1.00 89.38 111 LEU A CA 1
ATOM 873 C C . LEU A 1 111 ? 17.770 4.005 -33.768 1.00 89.38 111 LEU A C 1
ATOM 875 O O . LEU A 1 111 ? 17.380 3.092 -34.488 1.00 89.38 111 LEU A O 1
ATOM 879 N N . GLN A 1 112 ? 17.175 5.206 -33.706 1.00 88.50 112 GLN A N 1
ATOM 880 C CA . GLN A 1 112 ? 15.894 5.540 -34.339 1.00 88.50 112 GLN A CA 1
ATOM 881 C C . GLN A 1 112 ? 14.764 4.591 -33.911 1.00 88.50 112 GLN A C 1
ATOM 883 O O . GLN A 1 112 ? 13.870 4.286 -34.694 1.00 88.50 112 GLN A O 1
ATOM 888 N N . ILE A 1 113 ? 14.820 4.115 -32.664 1.00 91.12 113 ILE A N 1
ATOM 889 C CA . ILE A 1 113 ? 13.764 3.294 -32.073 1.00 91.12 113 ILE A CA 1
ATOM 890 C C . ILE A 1 113 ? 12.819 4.222 -31.325 1.00 91.12 113 ILE A C 1
ATOM 892 O O . ILE A 1 113 ? 13.245 5.023 -30.488 1.00 91.12 113 ILE A O 1
ATOM 896 N N . ASP A 1 114 ? 11.548 4.092 -31.659 1.00 94.25 114 ASP A N 1
ATOM 897 C CA . ASP A 1 114 ? 10.428 4.834 -31.109 1.00 94.25 114 ASP A CA 1
ATOM 898 C C . ASP A 1 114 ? 9.225 3.886 -31.240 1.00 94.25 114 ASP A C 1
ATOM 900 O O . ASP A 1 114 ? 8.700 3.695 -32.339 1.00 94.25 114 ASP A O 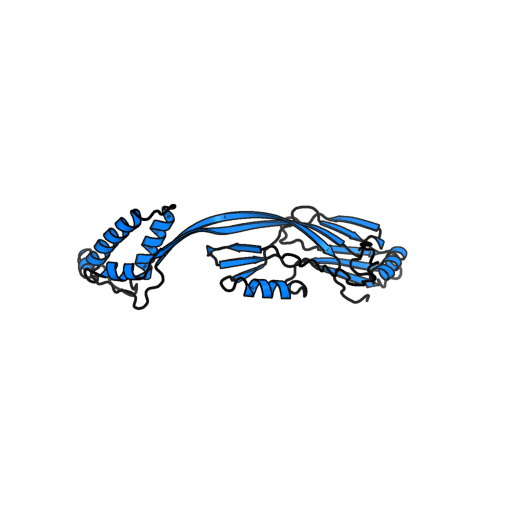1
ATOM 904 N N . GLU A 1 115 ? 8.933 3.127 -30.179 1.00 94.06 115 GLU A N 1
ATOM 905 C CA . GLU A 1 115 ? 7.946 2.040 -30.210 1.00 94.06 115 GLU A CA 1
ATOM 906 C C . GLU A 1 115 ? 7.027 2.047 -28.987 1.00 94.06 115 GLU A C 1
ATOM 908 O O . GLU A 1 115 ? 7.451 2.336 -27.867 1.00 94.06 115 GLU A O 1
ATOM 913 N N . ASP A 1 116 ? 5.777 1.649 -29.213 1.00 92.19 116 ASP A N 1
ATOM 914 C CA . ASP A 1 116 ? 4.802 1.373 -28.166 1.00 92.19 116 ASP A CA 1
ATOM 915 C C . ASP A 1 116 ? 4.729 -0.137 -27.921 1.00 92.19 116 ASP A C 1
ATOM 917 O O . ASP A 1 116 ? 4.583 -0.945 -28.843 1.00 92.19 116 ASP A O 1
ATOM 921 N N . LEU A 1 117 ? 4.862 -0.527 -26.658 1.00 87.44 117 LEU A N 1
ATOM 922 C CA . LEU A 1 117 ? 4.865 -1.907 -26.202 1.00 87.44 117 LEU A CA 1
ATOM 923 C C . LEU A 1 117 ? 3.649 -2.149 -25.322 1.00 87.44 117 LEU A C 1
ATOM 925 O O . LEU A 1 117 ? 3.539 -1.593 -24.229 1.00 87.44 117 LEU A O 1
ATOM 929 N N . THR A 1 118 ? 2.766 -3.034 -25.771 1.00 83.56 118 THR A N 1
ATOM 930 C CA . THR A 1 118 ? 1.612 -3.440 -24.975 1.00 83.56 118 THR A CA 1
ATOM 931 C C . THR A 1 118 ? 2.050 -4.429 -23.888 1.00 83.56 118 THR A C 1
ATOM 933 O O . THR A 1 118 ? 2.589 -5.496 -24.203 1.00 83.56 118 THR A O 1
ATOM 936 N N . PRO A 1 119 ? 1.845 -4.105 -22.601 1.00 75.81 119 PRO A N 1
ATOM 937 C CA . PRO A 1 119 ? 2.188 -4.995 -21.503 1.00 75.81 119 PRO A CA 1
ATOM 938 C C . PRO A 1 119 ? 1.283 -6.229 -21.491 1.00 75.81 119 PRO A C 1
ATOM 940 O O . PRO A 1 119 ? 0.123 -6.185 -21.903 1.00 75.81 119 PRO A O 1
ATOM 943 N N . LEU A 1 120 ? 1.812 -7.347 -20.989 1.00 71.06 120 LEU A N 1
ATOM 944 C CA . LEU A 1 120 ? 1.038 -8.579 -20.872 1.00 71.06 120 LEU A CA 1
ATOM 945 C C . LEU A 1 120 ? -0.117 -8.393 -19.868 1.00 71.06 120 LEU A C 1
ATOM 947 O O . LEU A 1 120 ? 0.120 -7.941 -18.742 1.00 71.06 120 LEU A O 1
ATOM 951 N N . PRO A 1 121 ? -1.360 -8.752 -20.236 1.00 63.91 121 PRO A N 1
ATOM 952 C CA . PRO A 1 121 ? -2.507 -8.592 -19.354 1.00 63.91 121 PRO A CA 1
ATOM 953 C C . PRO A 1 121 ? -2.375 -9.481 -18.112 1.00 63.91 121 PRO A C 1
ATOM 955 O O . PRO A 1 121 ? -2.001 -10.649 -18.202 1.00 63.91 121 PRO A O 1
ATOM 958 N N . GLY A 1 122 ? -2.712 -8.929 -16.944 1.00 60.59 122 GLY A N 1
ATOM 959 C CA . GLY A 1 122 ? -2.741 -9.664 -15.674 1.00 60.59 122 GLY A CA 1
ATOM 960 C C . GLY A 1 122 ? -1.387 -9.852 -14.983 1.00 60.59 122 GLY A C 1
ATOM 961 O O . GLY A 1 122 ? -1.337 -10.517 -13.951 1.00 60.59 122 GLY A O 1
ATOM 962 N N . MET A 1 123 ? -0.302 -9.276 -15.507 1.00 62.47 123 MET A N 1
ATOM 963 C CA . MET A 1 123 ? 0.973 -9.227 -14.791 1.00 62.47 123 MET A CA 1
ATOM 964 C C . MET A 1 123 ? 1.027 -8.018 -13.855 1.00 62.47 123 MET A C 1
ATOM 966 O O . MET A 1 123 ? 0.891 -6.879 -14.300 1.00 62.47 123 MET A O 1
ATOM 970 N N . GLU A 1 124 ? 1.283 -8.270 -12.568 1.00 63.22 124 GLU A N 1
ATOM 971 C CA . GLU A 1 124 ? 1.660 -7.225 -11.612 1.00 63.22 124 GLU A CA 1
ATOM 972 C C . GLU A 1 124 ? 2.965 -6.578 -12.101 1.00 63.22 124 GLU A C 1
ATOM 974 O O . GLU A 1 124 ? 3.976 -7.256 -12.295 1.00 63.22 124 GLU A O 1
ATOM 979 N N . GLY A 1 125 ? 2.932 -5.278 -12.373 1.00 61.72 125 GLY A N 1
ATOM 980 C CA . GLY A 1 125 ? 3.938 -4.554 -13.144 1.00 61.72 125 GLY A CA 1
ATOM 981 C C . GLY A 1 125 ? 3.405 -3.191 -13.602 1.00 61.72 125 GLY A C 1
ATOM 982 O O . GLY A 1 125 ? 2.218 -2.918 -13.494 1.00 61.72 125 GLY A O 1
ATOM 983 N N . PRO A 1 126 ? 4.255 -2.318 -14.150 1.00 62.41 126 PRO A N 1
ATOM 984 C CA . PRO A 1 126 ? 5.021 -2.744 -15.303 1.00 62.41 126 PRO A CA 1
ATOM 985 C C . PRO A 1 126 ? 6.421 -3.223 -14.953 1.00 62.41 126 PRO A C 1
ATOM 987 O O . PRO A 1 126 ? 7.200 -2.555 -14.274 1.00 62.41 126 PRO A O 1
ATOM 990 N N . TYR A 1 127 ? 6.722 -4.396 -15.491 1.00 74.50 127 TYR A N 1
ATOM 991 C CA . TYR A 1 127 ? 8.066 -4.882 -15.730 1.00 74.50 127 TYR A CA 1
ATOM 992 C C . TYR A 1 127 ? 8.178 -5.061 -17.237 1.00 74.50 127 TYR A C 1
ATOM 994 O O . TYR A 1 127 ? 7.331 -5.718 -17.844 1.00 74.50 127 TYR A O 1
ATOM 1002 N N . LEU A 1 128 ? 9.189 -4.453 -17.842 1.00 82.12 128 LEU A N 1
ATOM 1003 C CA . LEU A 1 128 ? 9.482 -4.628 -19.258 1.00 82.12 128 LEU A CA 1
ATOM 1004 C C . LEU A 1 128 ? 10.841 -5.296 -19.373 1.00 82.12 128 LEU A C 1
ATOM 1006 O O . LEU A 1 128 ? 11.774 -4.899 -18.681 1.00 82.12 128 LEU A O 1
ATOM 1010 N N . ASN A 1 129 ? 10.960 -6.255 -20.281 1.00 87.00 129 ASN A N 1
ATOM 1011 C CA . ASN A 1 129 ? 12.248 -6.669 -20.806 1.00 87.00 129 ASN A CA 1
ATOM 1012 C C . ASN A 1 129 ? 12.134 -6.760 -22.327 1.00 87.00 129 ASN A C 1
ATOM 1014 O O . ASN A 1 129 ? 11.299 -7.506 -22.841 1.00 87.00 129 ASN A O 1
ATOM 1018 N N . LYS A 1 130 ? 12.930 -5.966 -23.037 1.00 89.62 130 LYS A N 1
ATOM 1019 C CA . LYS A 1 130 ? 12.919 -5.876 -24.492 1.00 89.62 130 LYS A CA 1
ATOM 1020 C C . LYS A 1 130 ? 14.337 -6.034 -25.018 1.00 89.62 130 LYS A C 1
ATOM 1022 O O . LYS A 1 130 ? 15.229 -5.283 -24.639 1.00 89.62 130 LYS A O 1
ATOM 1027 N N . THR A 1 131 ? 14.513 -6.990 -25.920 1.00 91.25 131 THR A N 1
ATOM 1028 C CA . THR A 1 131 ? 15.790 -7.261 -26.578 1.00 91.25 131 THR A CA 1
ATOM 1029 C C . THR A 1 131 ? 15.764 -6.728 -28.005 1.00 91.25 131 THR A C 1
ATOM 1031 O O . THR A 1 131 ? 14.834 -7.007 -28.764 1.00 91.25 131 THR A O 1
ATOM 1034 N N . TYR A 1 132 ? 16.807 -5.991 -28.377 1.00 90.62 132 TYR A N 1
ATOM 1035 C CA . TYR A 1 132 ? 17.051 -5.515 -29.732 1.00 90.62 132 TYR A CA 1
ATOM 1036 C C . TYR A 1 132 ? 18.309 -6.170 -30.294 1.00 90.62 132 TYR A C 1
ATOM 1038 O O . TYR A 1 132 ? 19.363 -6.166 -29.656 1.00 90.62 132 TYR A O 1
ATOM 1046 N N . TYR A 1 133 ? 18.209 -6.680 -31.517 1.00 90.62 133 TYR A N 1
ATOM 1047 C CA . TYR A 1 133 ? 19.352 -7.156 -32.290 1.00 90.62 133 TYR A CA 1
ATOM 1048 C C . TYR A 1 133 ? 19.785 -6.049 -33.246 1.00 90.62 133 TYR A C 1
ATOM 1050 O O . TYR A 1 133 ? 19.008 -5.599 -34.086 1.00 90.62 133 TYR A O 1
ATOM 1058 N N . LEU A 1 134 ? 21.013 -5.570 -33.073 1.00 90.31 134 LEU A N 1
ATOM 1059 C CA . LEU A 1 134 ? 21.535 -4.388 -33.744 1.00 90.31 134 LEU A CA 1
ATOM 1060 C C . LEU A 1 134 ? 22.530 -4.790 -34.825 1.00 90.31 134 LEU A C 1
ATOM 1062 O O . LEU A 1 134 ? 23.492 -5.519 -34.564 1.00 90.31 134 LEU A O 1
ATOM 1066 N N . ASN A 1 135 ? 22.330 -4.266 -36.032 1.00 89.56 135 ASN A N 1
ATOM 1067 C CA . ASN A 1 135 ? 23.311 -4.397 -37.104 1.00 89.56 135 ASN A CA 1
ATOM 1068 C C . ASN A 1 135 ? 24.568 -3.560 -36.818 1.00 89.56 135 ASN A C 1
ATOM 1070 O O . ASN A 1 135 ? 24.604 -2.742 -35.897 1.00 89.56 135 ASN A O 1
ATOM 1074 N N . ARG A 1 136 ? 25.601 -3.715 -37.646 1.00 86.56 136 ARG A N 1
ATOM 1075 C CA . ARG A 1 136 ? 26.891 -3.028 -37.477 1.00 86.56 136 ARG A CA 1
ATOM 1076 C C . ARG A 1 136 ? 26.790 -1.503 -37.337 1.00 86.56 136 ARG A C 1
ATOM 1078 O O . ARG A 1 136 ? 27.483 -0.906 -36.508 1.00 86.56 136 ARG A O 1
ATOM 1085 N N . ASN A 1 137 ? 25.918 -0.864 -38.119 1.00 87.75 137 ASN A N 1
ATOM 1086 C CA . ASN A 1 137 ? 25.721 0.589 -38.076 1.00 87.75 137 ASN A CA 1
ATOM 1087 C C . ASN A 1 137 ? 25.063 1.016 -36.755 1.00 87.75 137 ASN A C 1
ATOM 1089 O O . ASN A 1 137 ? 25.531 1.947 -36.095 1.00 87.75 137 ASN A O 1
ATOM 1093 N N . GLN A 1 138 ? 24.024 0.295 -36.332 1.00 89.38 138 GLN A N 1
ATOM 1094 C CA . GLN A 1 138 ? 23.329 0.516 -35.062 1.00 89.38 138 GLN A CA 1
ATOM 1095 C C . GLN A 1 138 ? 24.228 0.218 -33.855 1.00 89.38 138 GLN A C 1
ATOM 1097 O O . GLN A 1 138 ? 24.236 0.980 -32.892 1.00 89.38 138 GLN A O 1
ATOM 1102 N N . ALA A 1 139 ? 25.054 -0.826 -33.915 1.00 87.69 139 ALA A N 1
ATOM 1103 C CA . ALA A 1 139 ? 26.028 -1.156 -32.879 1.00 87.69 139 ALA A CA 1
ATOM 1104 C C . ALA A 1 139 ? 27.068 -0.036 -32.687 1.00 87.69 139 ALA A C 1
ATOM 1106 O O . ALA A 1 139 ? 27.416 0.314 -31.556 1.00 87.69 139 ALA A O 1
ATOM 1107 N N . SER A 1 140 ? 27.539 0.577 -33.779 1.00 85.62 140 SER A N 1
ATOM 1108 C CA . SER A 1 140 ? 28.436 1.739 -33.716 1.00 85.62 140 SER A CA 1
ATOM 1109 C C . SER A 1 140 ? 27.751 2.963 -33.091 1.00 85.62 140 SER A C 1
ATOM 1111 O O . SER A 1 140 ? 28.322 3.599 -32.199 1.00 85.62 140 SER A O 1
ATOM 1113 N N . ALA A 1 141 ? 26.502 3.243 -33.483 1.00 86.44 141 ALA A N 1
ATOM 1114 C CA . ALA A 1 141 ? 25.693 4.314 -32.898 1.00 86.44 141 ALA A CA 1
ATOM 1115 C C . ALA A 1 141 ? 25.409 4.088 -31.401 1.00 86.44 141 ALA A C 1
ATOM 1117 O O . ALA A 1 141 ? 25.447 5.042 -30.616 1.00 86.44 141 ALA A O 1
ATOM 1118 N N . LEU A 1 142 ? 25.194 2.834 -30.986 1.00 86.31 142 LEU A N 1
ATOM 1119 C CA . LEU A 1 142 ? 25.037 2.456 -29.583 1.00 86.31 142 LEU A CA 1
ATOM 1120 C C . LEU A 1 142 ? 26.313 2.743 -28.789 1.00 86.31 142 LEU A C 1
ATOM 1122 O O . LEU A 1 142 ? 26.229 3.399 -27.759 1.00 86.31 142 LEU A O 1
ATOM 1126 N N . LYS A 1 143 ? 27.496 2.320 -29.260 1.00 82.12 143 LYS A N 1
ATOM 1127 C CA . LYS A 1 143 ? 28.771 2.531 -28.538 1.00 82.12 143 LYS A CA 1
ATOM 1128 C C . LYS A 1 143 ? 29.022 4.003 -28.201 1.00 82.12 143 LYS A C 1
ATOM 1130 O O . LYS A 1 143 ? 29.429 4.318 -27.085 1.00 82.12 143 LYS A O 1
ATOM 1135 N N . GLY A 1 144 ? 28.757 4.909 -29.145 1.00 77.06 144 GLY A N 1
ATOM 1136 C CA . GLY A 1 144 ? 28.912 6.350 -28.919 1.00 77.06 144 GLY A CA 1
ATOM 1137 C C . GLY A 1 144 ? 27.856 6.946 -27.981 1.00 77.06 144 GLY A C 1
ATOM 1138 O O . GLY A 1 144 ? 28.138 7.905 -27.258 1.00 77.06 144 GLY A O 1
ATOM 1139 N N . ALA A 1 145 ? 26.644 6.389 -27.981 1.00 81.12 145 ALA A N 1
ATOM 1140 C CA . ALA A 1 145 ? 25.519 6.910 -27.215 1.00 81.12 145 ALA A CA 1
ATOM 1141 C C . ALA A 1 145 ? 25.406 6.318 -25.800 1.00 81.12 145 ALA A C 1
ATOM 1143 O O . ALA A 1 145 ? 25.015 7.036 -24.889 1.00 81.12 145 ALA A O 1
ATOM 1144 N N . TYR A 1 146 ? 25.840 5.073 -25.588 1.00 76.75 146 TYR A N 1
ATOM 1145 C CA . TYR A 1 146 ? 25.825 4.364 -24.300 1.00 76.75 146 TYR A CA 1
ATOM 1146 C C . TYR A 1 146 ? 26.639 5.081 -23.209 1.00 76.75 146 TYR A C 1
ATOM 1148 O O . TYR A 1 146 ? 26.380 4.948 -22.017 1.00 76.75 146 TYR A O 1
ATOM 1156 N N . LEU A 1 147 ? 27.632 5.876 -23.617 1.00 71.19 147 LEU A N 1
ATOM 1157 C CA . LEU A 1 147 ? 28.436 6.700 -22.715 1.00 71.19 147 LEU A CA 1
ATOM 1158 C C . LEU A 1 147 ? 27.702 7.959 -22.226 1.00 71.19 147 LEU A C 1
ATOM 1160 O O . LEU A 1 147 ? 28.162 8.599 -21.275 1.00 71.19 147 LEU A O 1
ATOM 1164 N N . ARG A 1 148 ? 26.586 8.332 -22.861 1.00 72.56 148 ARG A N 1
ATOM 1165 C CA . ARG A 1 148 ? 25.782 9.501 -22.498 1.00 72.56 148 ARG A CA 1
ATOM 1166 C C . ARG A 1 148 ? 24.707 9.092 -21.484 1.00 72.56 148 ARG A C 1
ATOM 1168 O O . ARG A 1 148 ? 24.062 8.063 -21.671 1.00 72.56 148 ARG A O 1
ATOM 1175 N N . PRO A 1 149 ? 24.490 9.878 -20.416 1.00 67.19 149 PRO A N 1
ATOM 1176 C CA . PRO A 1 149 ? 23.378 9.630 -19.505 1.00 67.19 149 PRO A CA 1
ATOM 1177 C C . PRO A 1 149 ? 22.042 9.758 -20.253 1.00 67.19 149 PRO A C 1
ATOM 1179 O O . PRO A 1 149 ? 21.947 10.537 -21.201 1.00 67.19 149 PRO A O 1
ATOM 1182 N N . GLN A 1 150 ? 21.016 9.030 -19.797 1.00 71.62 150 GLN A N 1
ATOM 1183 C CA . GLN A 1 150 ? 19.632 9.167 -20.280 1.00 71.62 150 GLN A CA 1
ATOM 1184 C C . GLN A 1 150 ? 19.441 8.875 -21.778 1.00 71.62 150 GLN A C 1
ATOM 1186 O O . GLN A 1 150 ? 18.544 9.413 -22.420 1.00 71.62 150 GLN A O 1
ATOM 1191 N N . PHE A 1 151 ? 20.294 8.024 -22.346 1.00 81.19 151 PHE A N 1
ATOM 1192 C CA . PHE A 1 151 ? 20.237 7.676 -23.761 1.00 81.19 151 PHE A CA 1
ATOM 1193 C C . PHE A 1 151 ? 18.967 6.886 -24.139 1.00 81.19 151 PHE A C 1
ATOM 1195 O O . PHE A 1 151 ? 18.448 7.040 -25.245 1.00 81.19 151 PHE A O 1
ATOM 1202 N N . ILE A 1 152 ? 18.457 6.077 -23.211 1.00 85.88 152 ILE A N 1
ATOM 1203 C CA . ILE A 1 152 ? 17.189 5.358 -23.346 1.00 85.88 152 ILE A CA 1
ATOM 1204 C C . ILE A 1 152 ? 16.170 5.994 -22.407 1.00 85.88 152 ILE A C 1
ATOM 1206 O O . ILE A 1 152 ? 16.461 6.202 -21.222 1.00 85.88 152 ILE A O 1
ATOM 1210 N N . SER A 1 153 ? 14.981 6.271 -22.936 1.00 88.81 153 SER A N 1
ATOM 1211 C CA . SER A 1 153 ? 13.825 6.715 -22.161 1.00 88.81 153 SER A CA 1
ATOM 1212 C C . SER A 1 153 ? 12.678 5.726 -22.305 1.00 88.81 153 SER A C 1
ATOM 1214 O O . SER A 1 153 ? 12.3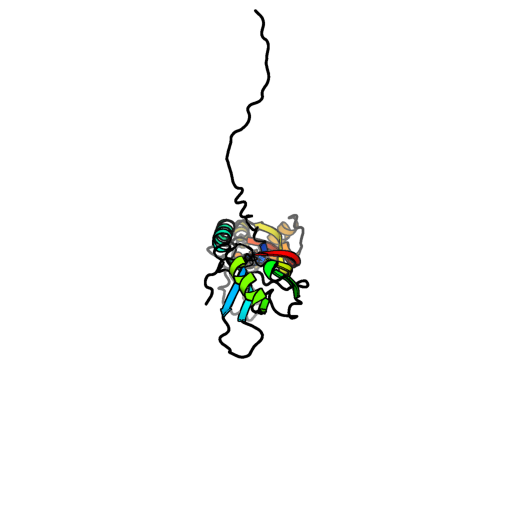54 5.307 -23.417 1.00 88.81 153 SER A O 1
ATOM 1216 N N . VAL A 1 154 ? 12.051 5.399 -21.181 1.00 87.00 154 VAL A N 1
ATOM 1217 C CA . VAL A 1 154 ? 10.852 4.567 -21.109 1.00 87.00 154 VAL A CA 1
ATOM 1218 C C . VAL A 1 154 ? 9.772 5.370 -20.399 1.00 87.00 154 VAL A C 1
ATOM 1220 O O . VAL A 1 154 ? 10.021 5.941 -19.335 1.00 87.00 154 VAL A O 1
ATOM 1223 N N . SER A 1 155 ? 8.579 5.429 -20.972 1.00 88.31 155 SER A N 1
ATOM 1224 C CA . SER A 1 155 ? 7.451 6.156 -20.397 1.00 88.31 155 SER A CA 1
ATOM 1225 C C . SER A 1 155 ? 6.144 5.415 -20.574 1.00 88.31 155 SER A C 1
ATOM 1227 O O . SER A 1 155 ? 6.011 4.596 -21.472 1.00 88.31 155 SER A O 1
ATOM 1229 N N . GLY A 1 156 ? 5.157 5.711 -19.744 1.00 85.44 156 GLY A N 1
ATOM 1230 C CA . GLY A 1 156 ? 3.852 5.078 -19.858 1.00 85.44 156 GLY A CA 1
ATOM 1231 C C . GLY A 1 156 ? 2.937 5.445 -18.708 1.00 85.44 156 GLY A C 1
ATOM 1232 O O . GLY A 1 156 ? 3.205 6.383 -17.954 1.00 85.44 156 GLY A O 1
ATOM 1233 N N . LYS A 1 157 ? 1.853 4.680 -18.577 1.00 82.06 157 LYS A N 1
ATOM 1234 C CA . LYS A 1 157 ? 0.856 4.847 -17.517 1.00 82.06 157 LYS A CA 1
ATOM 1235 C C . LYS A 1 157 ? 0.767 3.606 -16.654 1.00 82.06 157 LYS A C 1
ATOM 1237 O O . LYS A 1 157 ? 0.677 2.486 -17.160 1.00 82.06 157 LYS A O 1
ATOM 1242 N N . VAL A 1 158 ? 0.743 3.817 -15.348 1.00 79.50 158 VAL A N 1
ATOM 1243 C CA . VAL A 1 158 ? 0.519 2.775 -14.347 1.00 79.50 158 VAL A CA 1
ATOM 1244 C C . VAL A 1 158 ? -0.712 3.105 -13.545 1.00 79.50 158 VAL A C 1
ATOM 1246 O O . VAL A 1 158 ? -0.926 4.252 -13.179 1.00 79.50 158 VAL A O 1
ATOM 1249 N N . GLY A 1 159 ? -1.534 2.102 -13.293 1.00 77.00 159 GLY A N 1
ATOM 1250 C CA . GLY A 1 159 ? -2.679 2.191 -12.413 1.00 77.00 159 GLY A CA 1
ATOM 1251 C C . GLY A 1 159 ? -2.423 1.408 -11.137 1.00 77.00 159 GLY A C 1
ATOM 1252 O O . GLY A 1 159 ? -1.704 0.408 -11.133 1.00 77.00 159 GLY A O 1
ATOM 1253 N N . PHE A 1 160 ? -3.065 1.814 -10.056 1.00 77.88 160 PHE A N 1
ATOM 1254 C CA . PHE A 1 160 ? -3.286 0.941 -8.916 1.00 77.88 160 PHE A CA 1
ATOM 1255 C C . PHE A 1 160 ? -4.777 0.942 -8.593 1.00 77.88 160 PHE A C 1
ATOM 1257 O O . PHE A 1 160 ? -5.447 1.965 -8.711 1.00 77.88 160 PHE A O 1
ATOM 1264 N N . VAL A 1 161 ? -5.283 -0.214 -8.175 1.00 78.19 161 VAL A N 1
ATOM 1265 C CA . VAL A 1 161 ? -6.624 -0.364 -7.608 1.00 78.19 161 VAL A CA 1
ATOM 1266 C C . VAL A 1 161 ? -6.437 -1.079 -6.286 1.00 78.19 161 VAL A C 1
ATOM 1268 O O . VAL A 1 161 ? -5.926 -2.204 -6.259 1.00 78.19 161 VAL A O 1
ATOM 1271 N N . ARG A 1 162 ? -6.787 -0.432 -5.173 1.00 75.38 162 ARG A N 1
ATOM 1272 C CA . ARG A 1 162 ? -6.597 -1.033 -3.850 1.00 75.38 162 ARG A CA 1
ATOM 1273 C C . ARG A 1 162 ? -7.765 -0.761 -2.924 1.00 75.38 162 ARG A C 1
ATOM 1275 O O . ARG A 1 162 ? -8.197 0.372 -2.746 1.00 75.38 162 ARG A O 1
ATOM 1282 N N . SER A 1 163 ? -8.212 -1.825 -2.258 1.00 79.12 163 SER A N 1
ATOM 1283 C CA . SER A 1 163 ? -9.111 -1.699 -1.118 1.00 79.12 163 SER A CA 1
ATOM 1284 C C . SER A 1 163 ? -8.320 -1.200 0.088 1.00 79.12 163 SER A C 1
ATOM 1286 O O . SER A 1 163 ? -7.403 -1.881 0.559 1.00 79.12 163 SER A O 1
ATOM 1288 N N . MET A 1 164 ? -8.676 -0.015 0.568 1.00 80.75 164 MET A N 1
ATOM 1289 C CA . MET A 1 164 ? -8.105 0.613 1.751 1.00 80.75 164 MET A CA 1
ATOM 1290 C C . MET A 1 164 ? -9.175 0.800 2.813 1.00 80.75 164 MET A C 1
ATOM 1292 O O . MET A 1 164 ? -10.369 0.877 2.514 1.00 80.75 164 MET A O 1
ATOM 1296 N N . THR A 1 165 ? -8.747 0.855 4.070 1.00 84.56 165 THR A N 1
ATOM 1297 C CA . THR A 1 165 ? -9.643 1.204 5.164 1.00 84.56 165 THR A CA 1
ATOM 1298 C C . THR A 1 165 ? -9.446 2.662 5.541 1.00 84.56 165 THR A C 1
ATOM 1300 O O . THR A 1 165 ? -8.333 3.099 5.841 1.00 84.56 165 THR A O 1
ATOM 1303 N N . LYS A 1 166 ? -10.537 3.426 5.501 1.00 82.44 166 LYS A N 1
ATOM 1304 C CA . LYS A 1 166 ? -10.558 4.828 5.901 1.00 82.44 166 LYS A CA 1
ATOM 1305 C C . LYS A 1 166 ? -11.314 4.960 7.208 1.00 82.44 166 LYS A C 1
ATOM 1307 O O . LYS A 1 166 ? -12.436 4.475 7.343 1.00 82.44 166 LYS A O 1
ATOM 1312 N N . GLN A 1 167 ? -10.697 5.645 8.157 1.00 85.44 167 GLN A N 1
ATOM 1313 C CA . GLN A 1 167 ? -11.342 6.004 9.406 1.00 85.44 167 GLN A CA 1
ATOM 1314 C C . GLN A 1 167 ? -12.205 7.249 9.179 1.00 85.44 167 GLN A C 1
ATOM 1316 O O . GLN A 1 167 ? -11.688 8.319 8.856 1.00 85.44 167 GLN A O 1
ATOM 1321 N N . LEU A 1 168 ? -13.524 7.098 9.288 1.00 85.81 168 LEU A N 1
ATOM 1322 C CA . LEU A 1 168 ? -14.486 8.189 9.092 1.00 85.81 168 LEU A CA 1
ATOM 1323 C C . LEU A 1 168 ? -14.744 8.961 10.384 1.00 85.81 168 LEU A C 1
ATOM 1325 O O . LEU A 1 168 ? -14.963 10.171 10.367 1.00 85.81 168 LEU A O 1
ATOM 1329 N N . GLU A 1 169 ? -14.721 8.251 11.507 1.00 87.75 169 GLU A N 1
ATOM 1330 C CA . GLU A 1 169 ? -14.982 8.805 12.825 1.00 87.75 169 GLU A CA 1
ATOM 1331 C C . GLU A 1 169 ? -14.170 8.038 13.866 1.00 87.75 169 GLU A C 1
ATOM 1333 O O . GLU A 1 169 ? -14.042 6.814 13.787 1.00 87.75 169 GLU A O 1
ATOM 1338 N N . TYR A 1 170 ? -13.623 8.775 14.829 1.00 88.38 170 TYR A N 1
ATOM 1339 C CA . TYR A 1 170 ? -12.929 8.254 15.998 1.00 88.38 170 TYR A CA 1
ATOM 1340 C C . TYR A 1 170 ? -13.427 9.009 17.216 1.00 88.38 170 TYR A C 1
ATOM 1342 O O . TYR A 1 170 ? -13.406 10.244 17.227 1.00 88.38 170 TYR A O 1
ATOM 1350 N N . LEU A 1 171 ? -13.836 8.278 18.242 1.00 88.81 171 LEU A N 1
ATOM 1351 C CA . LEU A 1 171 ? -14.144 8.859 19.535 1.00 88.81 171 LEU A CA 1
ATOM 1352 C C . LEU A 1 171 ? -13.436 8.064 20.622 1.00 88.81 171 LEU A C 1
ATOM 1354 O O . LEU A 1 171 ? -13.678 6.871 20.783 1.00 88.81 171 LEU A O 1
ATOM 1358 N N . GLU A 1 172 ? -12.569 8.741 21.367 1.00 89.31 172 GLU A N 1
ATOM 1359 C CA . GLU A 1 172 ? -11.881 8.176 22.525 1.00 89.31 172 GLU A CA 1
ATOM 1360 C C . GLU A 1 172 ? -12.593 8.594 23.808 1.00 89.31 172 GLU A C 1
ATOM 1362 O O . GLU A 1 172 ? -13.045 9.732 23.954 1.00 89.31 172 GLU A O 1
ATOM 1367 N N . MET A 1 173 ? -12.666 7.663 24.749 1.00 85.00 173 MET A N 1
ATOM 1368 C CA . MET A 1 173 ? -13.181 7.879 26.089 1.00 85.00 173 MET A CA 1
ATOM 1369 C C . MET A 1 173 ? -12.095 7.588 27.115 1.00 85.00 173 MET A C 1
ATOM 1371 O O . MET A 1 173 ? -11.261 6.696 26.935 1.00 85.00 173 MET A O 1
ATOM 1375 N N . GLY A 1 174 ? -12.125 8.324 28.221 1.00 84.56 174 GLY A N 1
ATOM 1376 C CA . GLY A 1 174 ? -11.207 8.074 29.315 1.00 84.56 174 GLY A CA 1
ATOM 1377 C C . GLY A 1 174 ? -11.548 6.791 30.093 1.00 84.56 174 GLY A C 1
ATOM 1378 O O . GLY A 1 174 ? -12.659 6.248 30.003 1.00 84.56 174 GLY A O 1
ATOM 1379 N N . PRO A 1 175 ? -10.590 6.284 30.889 1.00 85.25 175 PRO A N 1
ATOM 1380 C CA . PRO A 1 175 ? -10.725 5.031 31.635 1.00 85.25 175 PRO A CA 1
ATOM 1381 C C . PRO A 1 175 ? -11.801 5.081 32.734 1.00 85.25 175 PRO A C 1
ATOM 1383 O O . PRO A 1 175 ? -12.201 4.043 33.265 1.00 85.25 175 PRO A O 1
ATOM 1386 N N . GLU A 1 176 ? -12.307 6.266 33.079 1.00 87.94 176 GLU A N 1
ATOM 1387 C CA . GLU A 1 176 ? -13.379 6.470 34.054 1.00 87.94 176 GLU A CA 1
ATOM 1388 C C . GLU A 1 176 ? -14.678 5.728 33.708 1.00 87.94 176 GLU A C 1
ATOM 1390 O O . GLU A 1 176 ? -15.460 5.426 34.613 1.00 87.94 176 GLU A O 1
ATOM 1395 N N . VAL A 1 177 ? -14.902 5.387 32.433 1.00 89.19 177 VAL A N 1
ATOM 1396 C CA . VAL A 1 177 ? -16.036 4.547 32.011 1.00 89.19 177 VAL A CA 1
ATOM 1397 C C . VAL A 1 177 ? -15.982 3.179 32.696 1.00 89.19 177 VAL A C 1
ATOM 1399 O O . VAL A 1 177 ? -17.003 2.713 33.201 1.00 89.19 177 VAL A O 1
ATOM 1402 N N . CYS A 1 178 ? -14.797 2.573 32.813 1.00 89.25 178 CYS A N 1
ATOM 1403 C CA . CYS A 1 178 ? -14.640 1.291 33.499 1.00 89.25 178 CYS A CA 1
ATOM 1404 C C . CYS A 1 178 ? -14.898 1.414 35.005 1.00 89.25 178 CYS A C 1
ATOM 1406 O O . CYS A 1 178 ? -15.549 0.557 35.592 1.00 89.25 178 CYS A O 1
ATOM 1408 N N . VAL A 1 179 ? -14.476 2.511 35.641 1.00 89.56 179 VAL A N 1
ATOM 1409 C CA . VAL A 1 179 ? -14.765 2.748 37.068 1.00 89.56 179 VAL A CA 1
ATOM 1410 C C . VAL A 1 179 ? -16.273 2.881 37.304 1.00 89.56 179 VAL A C 1
ATOM 1412 O O . VAL A 1 179 ? -16.817 2.286 38.236 1.00 89.56 179 VAL A O 1
ATOM 1415 N N . ARG A 1 180 ? -16.974 3.623 36.438 1.00 90.00 180 ARG A N 1
ATOM 1416 C CA . ARG A 1 180 ? -18.434 3.776 36.522 1.00 90.00 180 ARG A CA 1
ATOM 1417 C C . ARG A 1 180 ? -19.168 2.464 36.272 1.00 90.00 180 ARG A C 1
ATOM 1419 O O . ARG A 1 180 ? -20.156 2.201 36.961 1.00 90.00 180 ARG A O 1
ATOM 1426 N N . LEU A 1 181 ? -18.658 1.626 35.371 1.00 91.50 181 LEU A N 1
ATOM 1427 C CA . LEU A 1 181 ? -19.216 0.309 35.072 1.00 91.50 181 LEU A CA 1
ATOM 1428 C C . LEU A 1 181 ? -19.315 -0.569 36.334 1.00 91.50 181 LEU A C 1
ATOM 1430 O O . LEU A 1 181 ? -20.360 -1.164 36.591 1.00 91.50 181 LEU A O 1
ATOM 1434 N N . PHE A 1 182 ? -18.287 -0.559 37.187 1.00 91.56 182 PHE A N 1
ATOM 1435 C CA . PHE A 1 182 ? -18.231 -1.348 38.427 1.00 91.56 182 PHE A CA 1
ATOM 1436 C C . PHE A 1 182 ? -18.731 -0.610 39.686 1.00 91.56 182 PHE A C 1
ATOM 1438 O O . PHE A 1 182 ? -18.676 -1.151 40.790 1.00 91.56 182 PHE A O 1
ATOM 1445 N N . SER A 1 183 ? -19.269 0.608 39.552 1.00 91.06 183 SER A N 1
ATOM 1446 C CA . SER A 1 183 ? -19.639 1.468 40.694 1.00 91.06 183 SER A CA 1
ATOM 1447 C C . SER A 1 183 ? -20.703 0.893 41.642 1.00 91.06 183 SER A C 1
ATOM 1449 O O . SER A 1 183 ? -20.743 1.266 42.812 1.00 91.06 183 SER A O 1
ATOM 1451 N N . LYS A 1 184 ? -21.559 -0.020 41.163 1.00 90.06 184 LYS A N 1
ATOM 1452 C CA . LYS A 1 184 ? -22.607 -0.694 41.960 1.00 90.06 184 LYS A CA 1
ATOM 1453 C C . LYS A 1 184 ? -22.205 -2.103 42.406 1.00 90.06 184 LYS A C 1
ATOM 1455 O O . LYS A 1 184 ? -23.052 -2.900 42.810 1.00 90.06 184 LYS A O 1
ATOM 1460 N N . GLY A 1 185 ? -20.919 -2.417 42.304 1.00 89.88 185 GLY A N 1
ATOM 1461 C CA . GLY A 1 185 ? -20.364 -3.718 42.631 1.00 89.88 185 GLY A CA 1
ATOM 1462 C C . GLY A 1 185 ? -20.131 -4.615 41.409 1.00 89.88 185 GLY A C 1
ATOM 1463 O O . GLY A 1 185 ? -20.562 -4.297 40.299 1.00 89.88 185 GLY A O 1
ATOM 1464 N N . PRO A 1 186 ? -19.432 -5.741 41.622 1.00 89.94 186 PRO A N 1
ATOM 1465 C CA . PRO A 1 186 ? -18.898 -6.586 40.555 1.00 89.94 186 PRO A CA 1
ATOM 1466 C C . PRO A 1 186 ? -19.853 -7.677 40.050 1.00 89.94 186 PRO A C 1
ATOM 1468 O O . PRO A 1 186 ? -19.457 -8.482 39.214 1.00 89.94 186 PRO A O 1
ATOM 1471 N N . SER A 1 187 ? -21.093 -7.760 40.539 1.00 89.81 187 SER A N 1
ATOM 1472 C CA . SER A 1 187 ? -22.036 -8.767 40.034 1.00 89.81 187 SER A CA 1
ATOM 1473 C C . SER A 1 187 ? -22.390 -8.500 38.567 1.00 89.81 187 SER A C 1
ATOM 1475 O O . SER A 1 187 ? -22.491 -7.344 38.144 1.00 89.81 187 SER A O 1
ATOM 1477 N N . LEU A 1 188 ? -22.631 -9.564 37.792 1.00 88.38 188 LEU A N 1
ATOM 1478 C CA . LEU A 1 188 ? -23.025 -9.465 36.381 1.00 88.38 188 LEU A CA 1
ATOM 1479 C C . LEU A 1 188 ? -24.200 -8.495 36.174 1.00 88.38 188 LEU A C 1
ATOM 1481 O O . LEU A 1 188 ? -24.157 -7.638 35.295 1.00 88.38 188 LEU A O 1
ATOM 1485 N N . PHE A 1 189 ? -25.228 -8.581 37.019 1.00 89.25 189 PHE A N 1
ATOM 1486 C CA . PHE A 1 189 ? -26.407 -7.717 36.935 1.00 89.25 189 PHE A CA 1
ATOM 1487 C C . PHE A 1 189 ? -26.102 -6.248 37.251 1.00 89.25 189 PHE A C 1
ATOM 1489 O O . PHE A 1 189 ? -26.605 -5.364 36.554 1.00 89.25 189 PHE A O 1
ATOM 1496 N N . SER A 1 190 ? -25.265 -5.969 38.258 1.00 90.69 190 SER A N 1
ATOM 1497 C CA . SER A 1 190 ? -24.835 -4.597 38.566 1.00 90.69 190 SER A CA 1
ATOM 1498 C C . SER A 1 190 ? -24.055 -3.990 37.402 1.00 90.69 190 SER A C 1
ATOM 1500 O O . SER A 1 190 ? -24.325 -2.854 37.006 1.00 90.69 190 SER A O 1
ATOM 1502 N N . VAL A 1 191 ? -23.137 -4.763 36.816 1.00 91.44 191 VAL A N 1
ATOM 1503 C CA . VAL A 1 191 ? -22.328 -4.347 35.663 1.00 91.44 191 VAL A CA 1
ATOM 1504 C C . VAL A 1 191 ? -23.204 -4.102 34.434 1.00 91.44 191 VAL A C 1
ATOM 1506 O O . VAL A 1 191 ? -23.092 -3.044 33.820 1.00 91.44 191 VAL A O 1
ATOM 1509 N N . LEU A 1 192 ? -24.132 -5.007 34.105 1.00 90.00 192 LEU A N 1
ATOM 1510 C CA . LEU A 1 192 ? -25.059 -4.834 32.978 1.00 90.00 192 LEU A CA 1
ATOM 1511 C C . LEU A 1 192 ? -25.991 -3.629 33.166 1.00 90.00 192 LEU A C 1
ATOM 1513 O O . LEU A 1 192 ? -26.222 -2.877 32.222 1.00 90.00 192 LEU A O 1
ATOM 1517 N N . SER A 1 193 ? -26.496 -3.407 34.382 1.00 90.94 193 SER A N 1
ATOM 1518 C CA . SER A 1 193 ? -27.327 -2.237 34.693 1.00 90.94 193 SER A CA 1
ATOM 1519 C C . SER A 1 193 ? -26.554 -0.922 34.560 1.00 90.94 193 SER A C 1
ATOM 1521 O O . SER A 1 193 ? -27.104 0.078 34.099 1.00 90.94 193 SER A O 1
ATOM 1523 N N . ASN A 1 194 ? -25.283 -0.895 34.959 1.00 92.69 194 ASN A N 1
ATOM 1524 C CA . ASN A 1 194 ? -24.445 0.282 34.759 1.00 92.69 194 ASN A CA 1
ATOM 1525 C C . ASN A 1 194 ? -24.067 0.461 33.289 1.00 92.69 194 ASN A C 1
ATOM 1527 O O . ASN A 1 194 ? -24.061 1.592 32.813 1.00 92.69 194 ASN A O 1
ATOM 1531 N N . PHE A 1 195 ? -23.818 -0.628 32.561 1.00 91.62 195 PHE A N 1
ATOM 1532 C CA . PHE A 1 195 ? -23.542 -0.586 31.130 1.00 91.62 195 PHE A CA 1
ATOM 1533 C C . PHE A 1 195 ? -24.694 0.056 30.359 1.00 91.62 195 PHE A C 1
ATOM 1535 O O . PHE A 1 195 ? -24.453 0.986 29.600 1.00 91.62 195 PHE A O 1
ATOM 1542 N N . THR A 1 196 ? -25.945 -0.355 30.594 1.00 88.31 196 THR A N 1
ATOM 1543 C CA . THR A 1 196 ? -27.105 0.264 29.926 1.00 88.31 196 THR A CA 1
ATOM 1544 C C . THR A 1 196 ? -27.232 1.752 30.256 1.00 88.31 196 THR A C 1
ATOM 1546 O O . THR A 1 196 ? -27.521 2.555 29.370 1.00 88.31 196 THR A O 1
ATOM 1549 N N . GLY A 1 197 ? -26.945 2.142 31.501 1.00 87.25 197 GLY A N 1
ATOM 1550 C CA . GLY A 1 197 ? -26.895 3.547 31.908 1.00 87.25 197 GLY A CA 1
ATOM 1551 C C . GLY A 1 197 ? -25.789 4.348 31.214 1.00 87.25 197 GLY A C 1
ATOM 1552 O O . GLY A 1 197 ? -26.027 5.481 30.801 1.00 87.25 197 GLY A O 1
ATOM 1553 N N . GLU A 1 198 ? -24.590 3.780 31.064 1.00 86.88 198 GLU A N 1
ATOM 1554 C CA . GLU A 1 198 ? -23.497 4.418 30.322 1.00 86.88 198 GLU A CA 1
ATOM 1555 C C . GLU A 1 198 ? -23.823 4.494 28.827 1.00 86.88 198 GLU A C 1
ATOM 1557 O O . GLU A 1 198 ? -23.675 5.560 28.242 1.00 86.88 198 GLU A O 1
ATOM 1562 N N . VAL A 1 199 ? -24.369 3.433 28.228 1.00 83.25 199 VAL A N 1
ATOM 1563 C CA . VAL A 1 199 ? -24.807 3.415 26.823 1.00 83.25 199 VAL A CA 1
ATOM 1564 C C . VAL A 1 199 ? -25.833 4.501 26.531 1.00 83.25 199 VAL A C 1
ATOM 1566 O O . VAL A 1 199 ? -25.666 5.242 25.566 1.00 83.25 199 VAL A O 1
ATOM 1569 N N . HIS A 1 200 ? -26.842 4.666 27.385 1.00 83.00 200 HIS A N 1
ATOM 1570 C CA . HIS A 1 200 ? -27.829 5.727 27.202 1.00 83.00 200 HIS A CA 1
ATOM 1571 C C . HIS A 1 200 ? -27.185 7.120 27.249 1.00 83.00 200 HIS A C 1
ATOM 1573 O O . HIS A 1 200 ? -27.637 8.025 26.561 1.00 83.00 200 HIS A O 1
ATOM 1579 N N . LYS A 1 201 ? -26.116 7.329 28.032 1.00 82.94 201 LYS A N 1
ATOM 1580 C CA . LYS A 1 201 ? -25.355 8.595 28.006 1.00 82.94 201 LYS A CA 1
ATOM 1581 C C . LYS A 1 201 ? -24.579 8.768 26.701 1.00 82.94 201 LYS A C 1
ATOM 1583 O O . LYS A 1 201 ? -24.458 9.895 26.231 1.00 82.94 201 LYS A O 1
ATOM 1588 N N . LEU A 1 202 ? -24.072 7.677 26.125 1.00 77.62 202 LEU A N 1
ATOM 1589 C CA . LEU A 1 202 ? -23.374 7.702 24.838 1.00 77.62 202 LEU A CA 1
ATOM 1590 C C . LEU A 1 202 ? -24.305 8.044 23.674 1.00 77.62 202 LEU A C 1
ATOM 1592 O O . LEU A 1 202 ? -23.862 8.682 22.730 1.00 77.62 202 LEU A O 1
ATOM 1596 N N . GLU A 1 203 ? -25.584 7.676 23.741 1.00 72.81 203 GLU A N 1
ATOM 1597 C CA . GLU A 1 203 ? -26.580 8.048 22.723 1.00 72.81 203 GLU A CA 1
ATOM 1598 C C . GLU A 1 203 ? -26.812 9.568 22.639 1.00 72.81 203 GLU A C 1
ATOM 1600 O O . GLU A 1 203 ? -27.255 10.063 21.606 1.00 72.81 203 GLU A O 1
ATOM 1605 N N . HIS A 1 204 ? -26.462 10.319 23.692 1.00 74.94 204 HIS A N 1
ATOM 1606 C CA . HIS A 1 204 ? -26.473 11.789 23.684 1.00 74.94 204 HIS A CA 1
ATOM 1607 C C . HIS A 1 204 ? -25.161 12.405 23.184 1.00 74.94 204 HIS A C 1
ATOM 1609 O O . HIS A 1 204 ? -25.092 13.624 23.017 1.00 74.94 204 HIS A O 1
ATOM 1615 N N . LEU A 1 205 ? -24.109 11.609 22.954 1.00 73.75 205 LEU A N 1
ATOM 1616 C CA . LEU A 1 205 ? -22.919 12.094 22.257 1.00 73.75 205 LEU A CA 1
ATOM 1617 C C . LEU A 1 205 ? -23.263 12.266 20.779 1.00 73.75 205 LEU A C 1
ATOM 1619 O O . LEU A 1 205 ? -23.901 11.408 20.174 1.00 73.75 205 LEU A O 1
ATOM 1623 N N . THR A 1 206 ? -22.812 13.369 20.182 1.00 71.75 206 THR A N 1
ATOM 1624 C CA . THR A 1 206 ? -23.007 13.645 18.755 1.00 71.75 206 THR A CA 1
ATOM 1625 C C . THR A 1 206 ? -22.114 12.732 17.914 1.00 71.75 206 THR A C 1
ATOM 1627 O O . THR A 1 206 ? -21.089 13.156 17.385 1.00 71.75 206 THR A O 1
ATOM 1630 N N . VAL A 1 207 ? -22.485 11.460 17.826 1.00 79.69 207 VAL A N 1
ATOM 1631 C CA . VAL A 1 207 ? -21.836 10.453 16.993 1.00 79.69 207 VAL A CA 1
ATOM 1632 C C . VAL A 1 207 ? -22.520 10.466 15.632 1.00 79.69 207 VAL A C 1
ATOM 1634 O O . VAL A 1 207 ? -23.738 10.304 15.537 1.00 79.69 207 VAL A O 1
ATOM 1637 N N . LYS A 1 208 ? -21.754 10.691 14.566 1.00 83.38 208 LYS A N 1
ATOM 1638 C CA . LYS A 1 208 ? -22.293 10.789 13.202 1.00 83.38 208 LYS A CA 1
ATOM 1639 C C . LYS A 1 208 ? -22.658 9.423 12.632 1.00 83.38 208 LYS A C 1
ATOM 1641 O O . LYS A 1 208 ? -23.567 9.341 11.807 1.00 83.38 208 LYS A O 1
ATOM 1646 N N . HIS A 1 209 ? -21.967 8.366 13.062 1.00 85.00 209 HIS A N 1
ATOM 1647 C CA . HIS A 1 209 ? -22.153 7.015 12.541 1.00 85.00 209 HIS A CA 1
ATOM 1648 C C . HIS A 1 209 ? -22.604 6.029 13.636 1.00 85.00 209 HIS A C 1
ATOM 1650 O O . HIS A 1 209 ? -21.878 5.826 14.610 1.00 85.00 209 HIS A O 1
ATOM 1656 N N . PRO A 1 210 ? -23.747 5.327 13.473 1.00 86.31 210 PRO A N 1
ATOM 1657 C CA . PRO A 1 210 ? -24.214 4.332 14.447 1.00 86.31 210 PRO A CA 1
ATOM 1658 C C . PRO A 1 210 ? -23.191 3.224 14.739 1.00 86.31 210 PRO A C 1
ATOM 1660 O O . PRO A 1 210 ? -23.085 2.750 15.867 1.00 86.31 210 PRO A O 1
ATOM 1663 N N . SER A 1 211 ? -22.385 2.852 13.742 1.00 87.69 211 SER A N 1
ATOM 1664 C CA . SER A 1 211 ? -21.286 1.892 13.884 1.00 87.69 211 SER A CA 1
ATOM 1665 C C . SER A 1 211 ? -20.213 2.339 14.876 1.00 87.69 211 SER A C 1
ATOM 1667 O O . SER A 1 211 ? -19.656 1.494 15.573 1.00 87.69 211 SER A O 1
ATOM 1669 N N . THR A 1 212 ? -19.955 3.645 15.001 1.00 89.06 212 THR A N 1
ATOM 1670 C CA . THR A 1 212 ? -19.017 4.171 16.000 1.00 89.06 212 THR A CA 1
ATOM 1671 C C . THR A 1 212 ? -19.551 3.881 17.395 1.00 89.06 212 THR A C 1
ATOM 1673 O O . THR A 1 212 ? -18.809 3.397 18.241 1.00 89.06 212 THR A O 1
ATOM 1676 N N . LEU A 1 213 ? -20.846 4.108 17.633 1.00 89.06 213 LEU A N 1
ATOM 1677 C CA . LEU A 1 213 ? -21.468 3.856 18.930 1.00 89.06 213 LEU A CA 1
ATOM 1678 C C . LEU A 1 213 ? -21.393 2.367 19.309 1.00 89.06 213 LEU A C 1
ATOM 1680 O O . LEU A 1 213 ? -21.004 2.041 20.428 1.00 89.06 213 LEU A O 1
ATOM 1684 N N . GLU A 1 214 ? -21.702 1.463 18.378 1.00 89.69 214 GLU A N 1
ATOM 1685 C CA . GLU A 1 214 ? -21.566 0.013 18.594 1.00 89.69 214 GLU A CA 1
ATOM 1686 C C . GLU A 1 214 ? -20.109 -0.416 18.844 1.00 89.69 214 GLU A C 1
ATOM 1688 O O . GLU A 1 214 ? -19.837 -1.285 19.680 1.00 89.69 214 GLU A O 1
ATOM 1693 N N . SER A 1 215 ? -19.156 0.240 18.179 1.00 91.06 215 SER A N 1
ATOM 1694 C CA . SER A 1 215 ? -17.723 0.048 18.416 1.00 91.06 215 SER A CA 1
ATOM 1695 C C . SER A 1 215 ? -17.321 0.478 19.836 1.00 91.06 215 SER A C 1
ATOM 1697 O O . SER A 1 215 ? -16.691 -0.307 20.547 1.00 91.06 215 SER A O 1
ATOM 1699 N N . ILE A 1 216 ? -17.790 1.642 20.320 1.00 91.38 216 ILE A N 1
ATOM 1700 C CA . ILE A 1 216 ? -17.575 2.087 21.714 1.00 91.38 216 ILE A CA 1
ATOM 1701 C C . ILE A 1 216 ? -18.150 1.065 22.699 1.00 91.38 216 ILE A C 1
ATOM 1703 O O . ILE A 1 216 ? -17.458 0.657 23.631 1.00 91.38 216 ILE A O 1
ATOM 1707 N N . LYS A 1 217 ? -19.404 0.630 22.501 1.00 90.75 217 LYS A N 1
ATOM 1708 C CA . LYS A 1 217 ? -20.072 -0.369 23.358 1.00 90.75 217 LYS A CA 1
ATOM 1709 C C . LYS A 1 217 ? -19.224 -1.630 23.505 1.00 90.75 217 LYS A C 1
ATOM 1711 O O . LYS A 1 217 ? -18.997 -2.103 24.619 1.00 90.75 217 LYS A O 1
ATOM 1716 N N . SER A 1 218 ? -18.727 -2.133 22.381 1.00 90.38 218 SER A N 1
ATOM 1717 C CA . SER A 1 218 ? -17.883 -3.327 22.327 1.00 90.38 218 SER A CA 1
ATOM 1718 C C . SER A 1 218 ? -16.536 -3.099 23.018 1.00 90.38 218 SER A C 1
ATOM 1720 O O . SER A 1 218 ? -16.099 -3.935 23.810 1.00 90.38 218 SER A O 1
ATOM 1722 N N . SER A 1 219 ? -15.908 -1.943 22.782 1.00 91.06 219 SER A N 1
ATOM 1723 C CA . SER A 1 219 ? -14.640 -1.557 23.409 1.00 91.06 219 SER A CA 1
ATOM 1724 C C . SER A 1 219 ? -14.759 -1.425 24.929 1.00 91.06 219 SER A C 1
ATOM 1726 O O . SER A 1 219 ? -13.873 -1.884 25.643 1.00 91.06 219 SER A O 1
ATOM 1728 N N . ILE A 1 220 ? -15.872 -0.894 25.450 1.00 90.81 220 ILE A N 1
ATOM 1729 C CA . ILE A 1 220 ? -16.142 -0.835 26.896 1.00 90.81 220 ILE A CA 1
ATOM 1730 C C . ILE A 1 220 ? -16.161 -2.239 27.494 1.00 90.81 220 ILE A C 1
ATOM 1732 O O . ILE A 1 220 ? -15.470 -2.494 28.478 1.00 90.81 220 ILE A O 1
ATOM 1736 N N . LEU A 1 221 ? -16.931 -3.161 26.915 1.00 89.44 221 LEU A N 1
ATOM 1737 C CA . LEU A 1 221 ? -17.044 -4.514 27.460 1.00 89.44 221 LEU A CA 1
ATOM 1738 C C . LEU A 1 221 ? -15.696 -5.245 27.405 1.00 89.44 221 LEU A C 1
ATOM 1740 O O . LEU A 1 221 ? -15.229 -5.733 28.432 1.00 89.44 221 LEU A O 1
ATOM 1744 N N . ALA A 1 222 ? -15.029 -5.239 26.249 1.00 88.31 222 ALA A N 1
ATOM 1745 C CA . ALA A 1 222 ? -13.742 -5.910 26.061 1.00 88.31 222 ALA A CA 1
ATOM 1746 C C . ALA A 1 222 ? -12.588 -5.243 26.836 1.00 88.31 222 ALA A C 1
ATOM 1748 O O . ALA A 1 222 ? -11.631 -5.901 27.252 1.00 88.31 222 ALA A O 1
ATOM 1749 N N . GLY A 1 223 ? -12.636 -3.924 27.009 1.00 87.94 223 GLY A N 1
ATOM 1750 C CA . GLY A 1 223 ? -11.596 -3.133 27.661 1.00 87.94 223 GLY A CA 1
ATOM 1751 C C . GLY A 1 223 ? -11.735 -3.085 29.179 1.00 87.94 223 GLY A C 1
ATOM 1752 O O . GLY A 1 223 ? -10.726 -3.086 29.883 1.00 87.94 223 GLY A O 1
ATOM 1753 N N . CYS A 1 224 ? -12.960 -3.083 29.701 1.00 90.12 224 CYS A N 1
ATOM 1754 C CA . CYS A 1 224 ? -13.194 -2.981 31.137 1.00 90.12 224 CYS A CA 1
ATOM 1755 C C . CYS A 1 224 ? -13.264 -4.343 31.832 1.00 90.12 224 CYS A C 1
ATOM 1757 O O . CYS A 1 224 ? -12.842 -4.434 32.982 1.00 90.12 224 CYS A O 1
ATOM 1759 N N . ILE A 1 225 ? -13.785 -5.386 31.178 1.00 89.50 225 ILE A N 1
ATOM 1760 C CA . ILE A 1 225 ? -14.048 -6.685 31.814 1.00 89.50 225 ILE A CA 1
ATOM 1761 C C . ILE A 1 225 ? -12.872 -7.637 31.574 1.00 89.50 225 ILE A C 1
ATOM 1763 O O . ILE A 1 225 ? -12.365 -7.757 30.460 1.00 89.50 225 ILE A O 1
ATOM 1767 N N . ASP A 1 226 ? -12.421 -8.311 32.629 1.00 85.38 226 ASP A N 1
ATOM 1768 C CA . ASP A 1 226 ? -11.452 -9.402 32.531 1.00 85.38 226 ASP A CA 1
ATOM 1769 C C . ASP A 1 226 ? -12.159 -10.703 32.103 1.00 85.38 226 ASP A C 1
ATOM 1771 O O . ASP A 1 226 ? -13.078 -11.172 32.773 1.00 85.38 226 ASP A O 1
ATOM 1775 N N . GLU A 1 227 ? -11.746 -11.278 30.971 1.00 68.56 227 GLU A N 1
ATOM 1776 C CA . GLU A 1 227 ? -12.366 -12.461 30.350 1.00 68.56 227 GLU A CA 1
ATOM 1777 C C . GLU A 1 227 ? -11.970 -13.788 31.018 1.00 68.56 227 GLU A C 1
ATOM 1779 O O . GLU A 1 227 ? -12.463 -14.847 30.634 1.00 68.56 227 GLU A O 1
ATOM 1784 N N . THR A 1 228 ? -11.115 -13.772 32.045 1.00 58.94 228 THR A N 1
ATOM 1785 C CA . THR A 1 228 ? -10.636 -14.986 32.741 1.00 58.94 228 THR A CA 1
ATOM 1786 C C . THR A 1 228 ? -11.698 -15.719 33.576 1.00 58.94 228 THR A C 1
ATOM 1788 O O . THR A 1 228 ? -11.396 -16.658 34.315 1.00 58.94 228 THR A O 1
ATOM 1791 N N . VAL A 1 229 ? -12.966 -15.348 33.430 1.00 57.84 229 VAL A N 1
ATOM 1792 C CA . VAL A 1 229 ? -14.100 -15.906 34.157 1.00 57.84 229 VAL A CA 1
ATOM 1793 C C . VAL A 1 229 ? -14.517 -17.246 33.531 1.00 57.84 229 VAL A C 1
ATOM 1795 O O . VAL A 1 229 ? -15.513 -17.351 32.819 1.00 57.84 229 VAL A O 1
ATOM 1798 N N . PHE A 1 230 ? -13.756 -18.310 33.806 1.00 54.44 230 PHE A N 1
ATOM 1799 C CA . PHE A 1 230 ? -14.198 -19.691 33.569 1.00 54.44 230 PHE A CA 1
ATOM 1800 C C . PHE A 1 230 ? -15.299 -20.048 34.583 1.00 54.44 230 PHE A C 1
ATOM 1802 O O . PHE A 1 230 ? -15.052 -20.700 35.597 1.00 54.44 230 PHE A O 1
ATOM 1809 N N . ILE A 1 231 ? -16.530 -19.600 34.333 1.00 64.44 231 ILE A N 1
ATOM 1810 C CA . ILE A 1 231 ? -17.705 -20.015 35.108 1.00 64.44 231 ILE A CA 1
ATOM 1811 C C . ILE A 1 231 ? -18.503 -21.003 34.268 1.00 64.44 231 ILE A C 1
ATOM 1813 O O . ILE A 1 231 ? -18.976 -20.688 33.178 1.00 64.44 231 ILE A O 1
ATOM 1817 N N . GLY A 1 232 ? -18.657 -22.222 34.782 1.00 66.00 232 GLY A N 1
ATOM 1818 C CA . GLY A 1 232 ? -19.557 -23.211 34.202 1.00 66.00 232 GLY A CA 1
ATOM 1819 C C . GLY A 1 232 ? -21.009 -22.813 34.449 1.00 66.00 232 GLY A C 1
ATOM 1820 O O . GL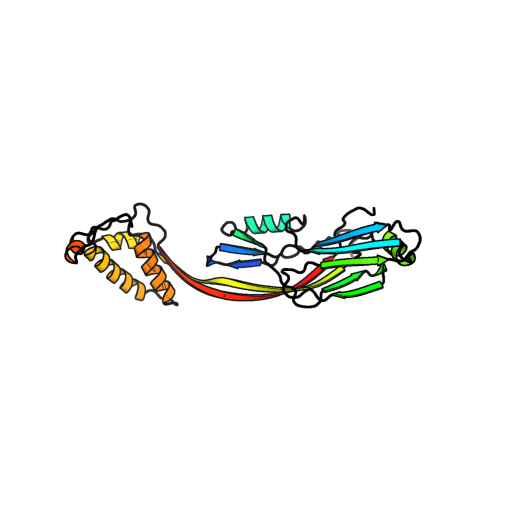Y A 1 232 ? -21.596 -23.266 35.423 1.00 66.00 232 GLY A O 1
ATOM 1821 N N . ILE A 1 233 ? -21.573 -21.978 33.578 1.00 75.06 233 ILE A N 1
ATOM 1822 C CA . ILE A 1 233 ? -22.994 -21.609 33.599 1.00 75.06 233 ILE A CA 1
ATOM 1823 C C . ILE A 1 233 ? -23.793 -22.795 33.047 1.00 75.06 233 ILE A C 1
ATOM 1825 O O . ILE A 1 233 ? -23.633 -23.161 31.881 1.00 75.06 233 ILE A O 1
ATOM 1829 N N . ARG A 1 234 ? -24.626 -23.426 33.878 1.00 82.06 234 ARG A N 1
ATOM 1830 C CA . ARG A 1 234 ? -25.482 -24.566 33.493 1.00 82.06 234 ARG A CA 1
ATOM 1831 C C . ARG A 1 234 ? -26.967 -24.223 33.565 1.00 82.06 234 ARG A C 1
ATOM 1833 O O . ARG A 1 234 ? -27.767 -24.844 32.871 1.00 82.06 234 ARG A O 1
ATOM 1840 N N . THR A 1 235 ? -27.322 -23.243 34.387 1.00 86.44 235 THR A N 1
ATOM 1841 C CA . THR A 1 235 ? -28.684 -22.773 34.649 1.00 86.44 235 THR A CA 1
ATOM 1842 C C . THR A 1 235 ? -28.739 -21.246 34.655 1.00 86.44 235 THR A C 1
ATOM 1844 O O . THR A 1 235 ? -27.711 -20.571 34.708 1.00 86.44 235 THR A O 1
ATOM 1847 N N . PHE A 1 236 ? -29.947 -20.678 34.590 1.00 82.25 236 PHE A N 1
ATOM 1848 C CA . PHE A 1 236 ? -30.122 -19.230 34.714 1.00 82.25 236 PHE A CA 1
ATOM 1849 C C . PHE A 1 236 ? -29.767 -18.741 36.124 1.00 82.25 236 PHE A C 1
ATOM 1851 O O . PHE A 1 236 ? -29.236 -17.639 36.259 1.00 82.25 236 PHE A O 1
ATOM 1858 N N . GLU A 1 237 ? -29.994 -19.552 37.169 1.00 85.19 237 GLU A N 1
ATOM 1859 C CA . GLU A 1 237 ? -29.638 -19.159 38.534 1.00 85.19 237 GLU A CA 1
ATOM 1860 C C . GLU A 1 237 ? -28.129 -18.936 38.718 1.00 85.19 237 GLU A C 1
ATOM 1862 O O . GLU A 1 237 ? -27.720 -18.059 39.485 1.00 85.19 237 GLU A O 1
ATOM 1867 N N . ASP A 1 238 ? -27.297 -19.662 37.965 1.00 81.38 238 ASP A N 1
ATOM 1868 C CA . ASP A 1 238 ? -25.838 -19.520 38.015 1.00 81.38 238 ASP A CA 1
ATOM 1869 C C . ASP A 1 238 ? -25.385 -18.092 37.657 1.00 81.38 238 ASP A C 1
ATOM 1871 O O . ASP A 1 238 ? -24.380 -17.611 38.183 1.00 81.38 238 ASP A O 1
ATOM 1875 N N . LEU A 1 239 ? -26.155 -17.368 36.831 1.00 81.50 239 LEU A N 1
ATOM 1876 C CA . LEU A 1 239 ? -25.864 -15.982 36.444 1.00 81.50 239 LEU A CA 1
ATOM 1877 C C . LEU A 1 239 ? -25.906 -15.008 37.629 1.00 81.50 239 LEU A C 1
ATOM 1879 O O . LEU A 1 239 ? -25.165 -14.025 37.627 1.00 81.50 239 LEU A O 1
ATOM 1883 N N . PHE A 1 240 ? -26.727 -15.267 38.656 1.00 81.69 240 PHE A N 1
ATOM 1884 C CA . PHE A 1 240 ? -26.788 -14.419 39.860 1.00 81.69 240 PHE A CA 1
ATOM 1885 C C . PHE A 1 240 ? -25.515 -14.493 40.697 1.00 81.69 240 PHE A C 1
ATOM 1887 O O . PHE A 1 240 ? -25.225 -13.567 41.453 1.00 81.69 240 PHE A O 1
ATOM 1894 N N . SER A 1 241 ? -24.749 -15.571 40.534 1.00 81.12 241 SER A N 1
ATOM 1895 C CA . SER A 1 241 ? -23.492 -15.798 41.246 1.00 81.12 241 SER A CA 1
ATOM 1896 C C . SER A 1 241 ? -22.266 -15.365 40.433 1.00 81.12 241 SER A C 1
ATOM 1898 O O . SER A 1 241 ? -21.147 -15.386 40.948 1.00 81.12 241 SER A O 1
ATOM 1900 N N . VAL A 1 242 ? -22.449 -14.941 39.174 1.00 86.31 242 VAL A N 1
ATOM 1901 C CA . VAL A 1 242 ? -21.352 -14.460 38.326 1.00 86.31 242 VAL A CA 1
ATOM 1902 C C . VAL A 1 242 ? -20.842 -13.125 38.852 1.00 86.31 242 VAL A C 1
ATOM 1904 O O . VAL A 1 242 ? -21.553 -12.116 38.879 1.00 86.31 242 VAL A O 1
ATOM 1907 N N . THR A 1 243 ? -19.566 -13.129 39.221 1.00 87.44 243 THR A N 1
ATOM 1908 C CA . THR A 1 243 ? -18.813 -11.932 39.581 1.00 87.44 243 THR A CA 1
ATOM 1909 C C . THR A 1 243 ? -17.825 -11.627 38.466 1.00 87.44 243 THR A C 1
ATOM 1911 O O . THR A 1 243 ? -17.055 -12.494 38.056 1.00 87.44 243 THR A O 1
ATOM 1914 N N . LEU A 1 244 ? -17.872 -10.400 37.964 1.00 88.56 244 LEU A N 1
ATOM 1915 C CA . LEU A 1 244 ? -16.973 -9.877 36.949 1.00 88.56 244 LEU A CA 1
ATOM 1916 C C . LEU A 1 244 ? -15.861 -9.074 37.616 1.00 88.56 244 LEU A C 1
ATOM 1918 O O . LEU A 1 244 ? -16.079 -8.379 38.608 1.00 88.56 244 LEU A O 1
ATOM 1922 N N . SER A 1 245 ? -14.678 -9.120 37.024 1.00 87.19 245 SER A N 1
ATOM 1923 C CA . SER A 1 245 ? -13.525 -8.353 37.484 1.00 87.19 245 SER A CA 1
ATOM 1924 C C . SER A 1 245 ? -13.205 -7.255 36.479 1.00 87.19 245 SER A C 1
ATOM 1926 O O . SER A 1 245 ? -13.316 -7.461 35.270 1.00 87.19 245 SER A O 1
ATOM 1928 N N . SER A 1 246 ? -12.786 -6.092 36.977 1.00 86.81 246 SER A N 1
ATOM 1929 C CA . SER A 1 246 ? -12.217 -5.052 36.120 1.00 86.81 246 SER A CA 1
ATOM 1930 C C . SER A 1 246 ? -10.799 -5.437 35.710 1.00 86.81 246 SER A C 1
ATOM 1932 O O . SER A 1 246 ? -10.029 -5.918 36.545 1.00 86.81 246 SER A O 1
ATOM 1934 N N . LYS A 1 247 ? -10.403 -5.143 34.468 1.00 87.19 247 LYS A N 1
ATOM 1935 C CA . LYS A 1 247 ? -8.993 -5.251 34.063 1.00 87.19 247 LYS A CA 1
ATOM 1936 C C . LYS A 1 247 ? -8.116 -4.336 34.922 1.00 87.19 247 LYS A C 1
ATOM 1938 O O . LYS A 1 247 ? -8.446 -3.172 35.144 1.00 87.19 247 LYS A O 1
ATOM 1943 N N . ILE A 1 248 ? -6.967 -4.858 35.363 1.00 80.88 248 ILE A N 1
ATOM 1944 C CA . ILE A 1 248 ? -5.966 -4.114 36.156 1.00 80.88 248 ILE A CA 1
ATOM 1945 C C . ILE A 1 248 ? -5.357 -2.970 35.332 1.00 80.88 248 ILE A C 1
ATOM 1947 O O . ILE A 1 248 ? -5.058 -1.899 35.857 1.00 80.88 248 ILE A O 1
ATOM 1951 N N . ARG A 1 249 ? -5.172 -3.190 34.026 1.00 82.50 249 ARG A N 1
ATOM 1952 C CA . ARG A 1 249 ? -4.749 -2.168 33.066 1.00 82.50 249 ARG A CA 1
ATOM 1953 C C . ARG A 1 249 ? -5.869 -1.955 32.067 1.00 82.50 249 ARG A C 1
ATOM 1955 O O . ARG A 1 249 ? -6.073 -2.788 31.189 1.00 82.50 249 ARG A O 1
ATOM 1962 N N . VAL A 1 250 ? -6.580 -0.847 32.235 1.00 82.44 250 VAL A N 1
ATOM 1963 C CA . VAL A 1 250 ? -7.646 -0.433 31.325 1.00 82.44 250 VAL A CA 1
ATOM 1964 C C . VAL A 1 250 ? -6.995 0.059 30.027 1.00 82.44 250 VAL A C 1
ATOM 1966 O O . VAL A 1 250 ? -6.257 1.050 30.068 1.00 82.44 250 VAL A O 1
ATOM 1969 N N . PRO A 1 251 ? -7.191 -0.632 28.888 1.00 81.56 251 PRO A N 1
ATOM 1970 C CA . PRO A 1 251 ? -6.789 -0.099 27.598 1.00 81.56 251 PRO A CA 1
ATOM 1971 C C . PRO A 1 251 ? -7.641 1.133 27.272 1.00 81.56 251 PRO A C 1
ATOM 1973 O O . PRO A 1 251 ? -8.696 1.353 27.866 1.00 81.56 251 PRO A O 1
ATOM 1976 N N . LYS A 1 252 ? -7.194 1.938 26.307 1.00 86.56 252 LYS A N 1
ATOM 1977 C CA . LYS A 1 252 ? -8.007 3.046 25.802 1.00 86.56 252 LYS A CA 1
ATOM 1978 C C . LYS A 1 252 ? -9.356 2.514 25.322 1.00 86.56 252 LYS A C 1
ATOM 1980 O O . LYS A 1 252 ? -9.394 1.559 24.548 1.00 86.56 252 LYS A O 1
ATOM 1985 N N . ILE A 1 253 ? -10.431 3.144 25.781 1.00 89.81 253 ILE A N 1
ATOM 1986 C CA . ILE A 1 253 ? -11.777 2.868 25.298 1.00 89.81 253 ILE A CA 1
ATOM 1987 C C . ILE A 1 253 ? -12.017 3.789 24.116 1.00 89.81 253 ILE A C 1
ATOM 1989 O O . ILE A 1 253 ? -11.879 5.005 24.233 1.00 89.81 253 ILE A O 1
ATOM 1993 N N . PHE A 1 254 ? -12.359 3.219 22.973 1.00 90.75 254 PHE A N 1
ATOM 1994 C CA . PHE A 1 254 ? -12.602 3.996 21.770 1.00 90.75 254 PHE A CA 1
ATOM 1995 C C . PHE A 1 254 ? -13.667 3.338 20.912 1.00 90.75 254 PHE A C 1
ATOM 1997 O O . PHE A 1 254 ? -13.904 2.135 20.999 1.00 90.75 254 PHE A O 1
ATOM 2004 N N . GLY A 1 255 ? -14.297 4.138 20.067 1.00 90.44 255 GLY A N 1
ATOM 2005 C CA . GLY A 1 255 ? -15.077 3.638 18.954 1.00 90.44 255 GLY A CA 1
ATOM 2006 C C . GLY A 1 255 ? -14.623 4.278 17.671 1.00 90.44 255 GLY A C 1
ATOM 2007 O O . GLY A 1 255 ? -14.210 5.439 17.632 1.00 90.44 255 GLY A O 1
ATOM 2008 N N . GLU A 1 256 ? -14.726 3.498 16.615 1.00 90.06 256 GLU A N 1
ATOM 2009 C CA . GLU A 1 256 ? -14.381 3.935 15.281 1.00 90.06 256 GLU A CA 1
ATOM 2010 C C . GLU A 1 256 ? -15.406 3.447 14.270 1.00 90.06 256 GLU A C 1
ATOM 2012 O O . GLU A 1 256 ? -15.939 2.340 14.374 1.00 90.06 256 GLU A O 1
ATOM 2017 N N . THR A 1 257 ? -15.655 4.287 13.270 1.00 89.06 257 THR A N 1
ATOM 2018 C CA . THR A 1 257 ? -16.276 3.851 12.024 1.00 89.06 257 THR A CA 1
ATOM 2019 C C . THR A 1 257 ? -15.205 3.787 10.961 1.00 89.06 257 THR A C 1
ATOM 2021 O O . THR A 1 257 ? -14.581 4.794 10.616 1.00 89.06 257 THR A O 1
ATOM 2024 N N . VAL A 1 258 ? -15.020 2.581 10.440 1.00 87.44 258 VAL A N 1
ATOM 2025 C CA . VAL A 1 258 ? -14.073 2.289 9.377 1.00 87.44 258 VAL A CA 1
ATOM 2026 C C . VAL A 1 258 ? -14.859 1.869 8.146 1.00 87.44 258 VAL A C 1
ATOM 2028 O O . VAL A 1 258 ? -15.672 0.947 8.201 1.00 87.44 258 VAL A O 1
ATOM 2031 N N . GLU A 1 259 ? -14.606 2.537 7.030 1.00 87.06 259 GLU A N 1
ATOM 2032 C CA . GLU A 1 259 ? -15.179 2.186 5.738 1.00 87.06 259 GLU A CA 1
ATOM 2033 C C . GLU A 1 259 ? -14.103 1.565 4.852 1.00 87.06 259 GLU A C 1
ATOM 2035 O O . GLU A 1 259 ? -12.949 2.004 4.832 1.00 87.06 259 GLU A O 1
ATOM 2040 N N . LYS A 1 260 ? -14.483 0.524 4.111 1.00 85.88 260 LYS A N 1
ATOM 2041 C CA . LYS A 1 260 ? -13.650 0.004 3.031 1.00 85.88 260 LYS A CA 1
ATOM 2042 C C . LYS A 1 260 ? -13.934 0.816 1.784 1.00 85.88 260 LYS A C 1
ATOM 2044 O O . LYS A 1 260 ? -15.023 0.722 1.226 1.00 85.88 260 LYS A O 1
ATOM 2049 N N . VAL A 1 261 ? -12.936 1.553 1.333 1.00 82.56 261 VAL A N 1
ATOM 2050 C CA . VAL A 1 261 ? -12.983 2.295 0.078 1.00 82.56 261 VAL A CA 1
ATOM 2051 C C . VAL A 1 261 ? -12.087 1.604 -0.941 1.00 82.56 261 VAL A C 1
ATOM 2053 O O . VAL A 1 261 ? -11.053 1.035 -0.588 1.00 82.56 261 VAL A O 1
ATOM 2056 N N . SER A 1 262 ? -12.506 1.602 -2.203 1.00 82.12 262 SER A N 1
ATOM 2057 C CA . SER A 1 262 ? -11.600 1.297 -3.306 1.00 82.12 262 SER A CA 1
ATOM 2058 C C . SER A 1 262 ? -11.010 2.617 -3.759 1.00 82.12 262 SER A C 1
ATOM 2060 O O . SER A 1 262 ? -11.758 3.508 -4.159 1.00 82.12 262 SER A O 1
ATOM 2062 N N . GLU A 1 263 ? -9.695 2.758 -3.653 1.00 76.62 263 GLU A N 1
ATOM 2063 C CA . GLU A 1 263 ? -9.002 3.859 -4.304 1.00 76.62 263 GLU A CA 1
ATOM 2064 C C . GLU A 1 263 ? -8.370 3.362 -5.591 1.00 76.62 263 GLU A C 1
ATOM 2066 O O . GLU A 1 263 ? -7.751 2.293 -5.645 1.00 76.62 263 GLU A O 1
ATOM 2071 N N . GLU A 1 264 ? -8.553 4.175 -6.619 1.00 79.44 264 GLU A N 1
ATOM 2072 C CA . GLU A 1 264 ? -7.960 3.994 -7.925 1.00 79.44 264 GLU A CA 1
ATOM 2073 C C . GLU A 1 264 ? -7.175 5.258 -8.232 1.00 79.44 264 GLU A C 1
ATOM 2075 O O . GLU A 1 264 ? -7.707 6.367 -8.126 1.00 79.44 264 GLU A O 1
ATOM 2080 N N . ALA A 1 265 ? -5.919 5.108 -8.627 1.00 75.19 265 ALA A N 1
ATOM 2081 C CA . ALA A 1 265 ? -5.239 6.191 -9.312 1.00 75.19 265 ALA A CA 1
ATOM 2082 C C . ALA A 1 265 ? -4.424 5.658 -10.472 1.00 75.19 265 ALA A C 1
ATOM 2084 O O . ALA A 1 265 ? -4.010 4.499 -10.509 1.00 75.19 265 ALA A O 1
ATOM 2085 N N . THR A 1 266 ? -4.226 6.544 -11.436 1.00 77.00 266 THR A N 1
ATOM 2086 C CA . THR A 1 266 ? -3.370 6.324 -12.590 1.00 77.00 266 THR A CA 1
ATOM 2087 C C . THR A 1 266 ? -2.299 7.397 -12.588 1.00 77.00 266 THR A C 1
ATOM 2089 O O . THR A 1 266 ? -2.599 8.571 -12.379 1.00 77.00 266 THR A O 1
ATOM 2092 N N . GLU A 1 267 ? -1.062 6.996 -12.826 1.00 73.88 267 GLU A N 1
ATOM 2093 C CA . GLU A 1 267 ? 0.101 7.867 -12.825 1.00 73.88 267 GLU A CA 1
ATOM 2094 C C . GLU A 1 267 ? 0.894 7.682 -14.110 1.00 73.88 267 GLU A C 1
ATOM 2096 O O . GLU A 1 267 ? 1.061 6.571 -14.619 1.00 73.88 267 GLU A O 1
ATOM 2101 N N . GLU A 1 268 ? 1.384 8.796 -14.639 1.00 81.62 268 GLU A N 1
ATOM 2102 C CA . GLU A 1 268 ? 2.349 8.797 -15.728 1.00 81.62 268 GLU A CA 1
ATOM 2103 C C . GLU A 1 268 ? 3.748 8.638 -15.142 1.00 81.62 268 GLU A C 1
ATOM 2105 O O . GLU A 1 268 ? 4.114 9.308 -14.175 1.00 81.62 268 GLU A O 1
ATOM 2110 N N . PHE A 1 269 ? 4.543 7.753 -15.734 1.00 81.50 269 PHE A N 1
ATOM 2111 C CA . PHE A 1 269 ? 5.948 7.616 -15.387 1.00 81.50 269 PHE A CA 1
ATOM 2112 C C . PHE A 1 269 ? 6.819 7.944 -16.591 1.00 81.50 269 PHE A C 1
ATOM 2114 O O . PHE A 1 269 ? 6.501 7.621 -17.736 1.00 81.50 269 PHE A O 1
ATOM 2121 N N . HIS A 1 270 ? 7.968 8.538 -16.293 1.00 81.50 270 HIS A N 1
ATOM 2122 C CA . HIS A 1 270 ? 9.053 8.744 -17.236 1.00 81.50 270 HIS A CA 1
ATOM 2123 C C . HIS A 1 270 ? 10.345 8.339 -16.542 1.00 81.50 270 HIS A C 1
ATOM 2125 O O . HIS A 1 270 ? 10.716 8.909 -15.516 1.00 81.50 270 HIS A O 1
ATOM 2131 N N . ALA A 1 271 ? 11.015 7.334 -17.090 1.00 82.38 271 ALA A N 1
ATOM 2132 C CA . ALA A 1 271 ? 12.244 6.794 -16.549 1.00 82.38 271 ALA A CA 1
ATOM 2133 C C . ALA A 1 271 ? 13.342 6.838 -17.603 1.00 82.38 271 ALA A C 1
ATOM 2135 O O . ALA A 1 271 ? 13.117 6.596 -18.791 1.00 82.38 271 ALA A O 1
ATOM 2136 N N . TYR A 1 272 ? 14.547 7.130 -17.141 1.00 81.25 272 TYR A N 1
ATOM 2137 C CA . TYR A 1 272 ? 15.734 7.156 -17.973 1.00 81.25 272 TYR A CA 1
ATOM 2138 C C . TYR A 1 272 ? 16.691 6.064 -17.526 1.00 81.25 272 TYR A C 1
ATOM 2140 O O . TYR A 1 272 ? 16.695 5.668 -16.359 1.00 81.25 272 TYR A O 1
ATOM 2148 N N . GLN A 1 273 ? 17.520 5.602 -18.458 1.00 78.94 273 GLN A N 1
ATOM 2149 C CA . GLN A 1 273 ? 18.606 4.674 -18.163 1.00 78.94 273 GLN A CA 1
ATOM 2150 C C . GLN A 1 273 ? 19.441 5.153 -16.968 1.00 78.94 273 GLN A C 1
ATOM 2152 O O . GLN A 1 273 ? 20.033 6.239 -17.003 1.00 78.94 273 GLN A O 1
ATOM 2157 N N . VAL A 1 274 ? 19.536 4.301 -15.948 1.00 67.44 274 VAL A N 1
ATOM 2158 C CA . VAL A 1 274 ? 20.509 4.445 -14.864 1.00 67.44 274 VAL A CA 1
ATOM 2159 C C . VAL A 1 274 ? 21.801 3.783 -15.335 1.00 67.44 274 VAL A C 1
ATOM 2161 O O . VAL A 1 274 ? 21.787 2.696 -15.907 1.00 67.44 274 VAL A O 1
ATOM 2164 N N . LYS A 1 275 ? 22.932 4.471 -15.172 1.00 58.03 275 LYS A N 1
ATOM 2165 C CA . LYS A 1 275 ? 24.220 4.027 -15.713 1.00 58.03 275 LYS A CA 1
ATOM 2166 C C . LYS A 1 275 ? 24.697 2.753 -15.005 1.00 58.03 275 LYS A C 1
ATOM 2168 O O . LYS A 1 275 ? 25.372 2.838 -13.984 1.00 58.03 275 LYS A O 1
ATOM 2173 N N . GLU A 1 276 ? 24.412 1.593 -15.581 1.00 52.19 276 GLU A N 1
ATOM 2174 C CA . GLU A 1 276 ? 25.064 0.330 -15.234 1.00 52.19 276 GLU A CA 1
ATOM 2175 C C . GLU A 1 276 ? 26.171 0.050 -16.270 1.00 52.19 276 GLU A C 1
ATOM 2177 O O . GLU A 1 276 ? 25.925 -0.072 -17.472 1.00 52.19 276 GLU A O 1
ATOM 2182 N N . GLY A 1 277 ? 27.436 0.027 -15.828 1.00 44.88 277 GLY A N 1
ATOM 2183 C CA . GLY A 1 277 ? 28.507 -0.614 -16.611 1.00 44.88 277 GLY A CA 1
ATOM 2184 C C . GLY A 1 277 ? 28.232 -2.125 -16.677 1.00 44.88 277 GLY A C 1
ATOM 2185 O O . GLY A 1 277 ? 27.608 -2.653 -15.768 1.00 44.88 277 GLY A O 1
ATOM 2186 N N . MET A 1 278 ? 28.628 -2.897 -17.685 1.00 45.25 278 MET A N 1
ATOM 2187 C CA . MET A 1 278 ? 29.707 -2.762 -18.661 1.00 45.25 278 MET A CA 1
ATOM 2188 C C . MET A 1 278 ? 29.231 -3.245 -20.041 1.00 45.25 278 MET A C 1
ATOM 2190 O O . MET A 1 278 ? 28.337 -4.077 -20.143 1.00 45.25 278 MET A O 1
ATOM 2194 N N . TYR A 1 279 ? 29.846 -2.713 -21.096 1.00 48.34 279 TYR A N 1
ATOM 2195 C CA . TYR A 1 279 ? 29.815 -3.303 -22.434 1.00 48.34 279 TYR A CA 1
ATOM 2196 C C . TYR A 1 279 ? 30.710 -4.555 -22.371 1.00 48.34 279 TYR A C 1
ATOM 2198 O O . TYR A 1 279 ? 31.917 -4.392 -22.169 1.00 48.34 279 TYR A O 1
ATOM 2206 N N . GLU A 1 280 ? 30.140 -5.759 -22.456 1.00 48.97 280 GLU A N 1
ATOM 2207 C CA . GLU A 1 280 ? 30.887 -7.037 -22.456 1.00 48.97 280 GLU A CA 1
ATOM 2208 C C . GLU A 1 280 ? 30.944 -7.681 -23.851 1.00 48.97 280 GLU A C 1
ATOM 2210 O O . GLU A 1 280 ? 29.924 -7.682 -24.586 1.00 48.97 280 GLU A O 1
#